Protein AF-A0A914I0I6-F1 (afdb_monomer_lite)

Secondary structure (DSSP, 8-state):
---------PPPPP-----TTTTTT---TT--------GGGTTT-SS--HHHHHHHHHHHHHHHHHHHHHHHHHHHHHHHHHHHHHHHHHHHHHHHHHHHHHHHHHHHHHHHHHHHHHT----------------------------------------S--SS-TTTTS---SS----B----HHHHHHHHHHHHHHHHHT-S---HHHHHHHHHHSB-HHHHHHHHTS-GGGSSSHHHHHHHHHHHHT-HHH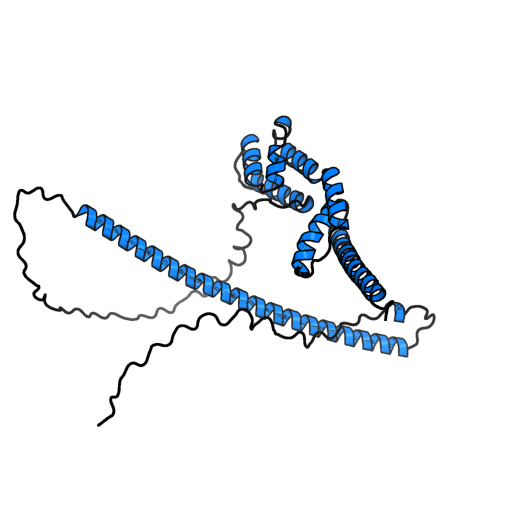HHHHHHHHHH----TT--HHHHHHHHHHHHHHH-TTS-HHHHHHHHHHHHHHHHHHHHHHHHHHHHHHTS--

Foldseek 3Di:
DDDDDDPDDDDDDDDPDPDPPPVVPPDPPPCPDLDDDPPVLPPPDPDDDPVSVVVVVVSVVVNVVNVVVVVVVVVVVVVVVVVVVVVVVVVVVVVVVVVVVVVVVVVVVVVVVVVVVVPDDPPDDDDDDDDDDDDDDDDDDDDDDDDDDDDDDDDDDDPPPPPDDPCVVVPPPDDDLAADEDLFLVVLVVSLVVLVVNVVSVPDDDDQLRSLVVVLVSYDDPLNVQLVVDDPVQSNGSVSSSVSSSCVSLPPVQLVVLVVCLVVQAADPPHDPVRSLVVNLRSLCSNCVPDDPVVSVVVSVVSNVVRVVVVVVVVVVVVVVVPPPD

Radius of gyration: 35.81 Å; chains: 1; bounding box: 92×100×110 Å

Organism: Globodera rostochiensis (NCBI:txid31243)

pLDDT: mean 70.03, std 20.03, range [32.31, 97.94]

Structure (mmCIF, N/CA/C/O backbone):
data_AF-A0A914I0I6-F1
#
_entry.id   AF-A0A914I0I6-F1
#
loop_
_atom_site.group_PDB
_atom_site.id
_atom_site.type_symbol
_atom_site.label_atom_id
_atom_site.label_alt_id
_atom_site.label_comp_id
_atom_site.label_asym_id
_atom_site.label_entity_id
_atom_site.label_seq_id
_atom_site.pdbx_PDB_ins_code
_atom_site.Cartn_x
_atom_site.Cartn_y
_atom_site.Cartn_z
_atom_site.occupancy
_atom_site.B_iso_or_equiv
_atom_site.auth_seq_id
_atom_site.auth_comp_id
_atom_site.auth_asym_id
_atom_site.auth_atom_id
_atom_site.pdbx_PDB_model_num
ATOM 1 N N . MET A 1 1 ? 0.869 -75.580 15.582 1.00 39.59 1 MET A N 1
ATOM 2 C CA . MET A 1 1 ? 1.877 -74.876 14.760 1.00 39.59 1 MET A CA 1
ATOM 3 C C . MET A 1 1 ? 1.211 -74.537 13.442 1.00 39.59 1 MET A C 1
ATOM 5 O O . MET A 1 1 ? 0.705 -75.461 12.833 1.00 39.59 1 MET A O 1
ATOM 9 N N . SER A 1 2 ? 1.123 -73.329 12.916 1.00 41.00 2 SER A N 1
ATOM 10 C CA . SER A 1 2 ? 1.220 -71.954 13.405 1.00 41.00 2 SER A CA 1
ATOM 11 C C . SER A 1 2 ? 0.639 -71.132 12.253 1.00 41.00 2 SER A C 1
ATOM 13 O O . SER A 1 2 ? 1.100 -71.325 11.135 1.00 41.00 2 SER A O 1
ATOM 15 N N . ALA A 1 3 ? -0.345 -70.277 12.512 1.00 40.41 3 ALA A N 1
ATOM 16 C CA . ALA A 1 3 ? -0.638 -69.051 11.760 1.00 40.41 3 ALA A CA 1
ATOM 17 C C . ALA A 1 3 ? -1.899 -68.439 12.381 1.00 40.41 3 ALA A C 1
ATOM 19 O O . ALA A 1 3 ? -2.978 -69.018 12.301 1.00 40.41 3 ALA A O 1
ATOM 20 N N . ALA A 1 4 ? -1.711 -67.329 13.088 1.00 45.81 4 ALA A N 1
ATOM 21 C CA . ALA A 1 4 ? -2.773 -66.461 13.562 1.00 45.81 4 ALA A CA 1
ATOM 22 C C . ALA A 1 4 ? -3.032 -65.409 12.476 1.00 45.81 4 ALA A C 1
ATOM 24 O O . ALA A 1 4 ? -2.072 -64.785 12.025 1.00 45.81 4 ALA A O 1
ATOM 25 N N . ASP A 1 5 ? -4.292 -65.233 12.081 1.00 49.53 5 ASP A N 1
ATOM 26 C CA . ASP A 1 5 ? -4.749 -64.104 11.267 1.00 49.53 5 ASP A CA 1
ATOM 27 C C . ASP A 1 5 ? -5.414 -63.075 12.188 1.00 49.53 5 ASP A C 1
ATOM 29 O O . ASP A 1 5 ? -6.353 -63.380 12.926 1.00 49.53 5 ASP A O 1
ATOM 33 N N . ASP A 1 6 ? 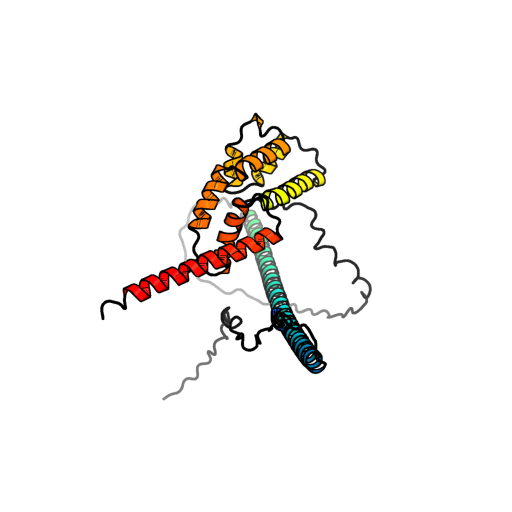-4.864 -61.866 12.155 1.00 51.06 6 ASP A N 1
ATOM 34 C CA . ASP A 1 6 ? -5.144 -60.720 13.017 1.00 51.06 6 ASP A CA 1
ATOM 35 C C . ASP A 1 6 ? -5.829 -59.635 12.157 1.00 51.06 6 ASP A C 1
ATOM 37 O O . ASP A 1 6 ? -5.206 -59.145 11.209 1.00 51.06 6 ASP A O 1
ATOM 41 N N . PRO A 1 7 ? -7.105 -59.261 12.384 1.00 50.06 7 PRO A N 1
ATOM 42 C CA . PRO A 1 7 ? -7.778 -58.253 11.578 1.00 50.06 7 PRO A CA 1
ATOM 43 C C . PRO A 1 7 ? -7.707 -56.896 12.285 1.00 50.06 7 PRO A C 1
ATOM 45 O O . PRO A 1 7 ? -8.656 -56.464 12.934 1.00 50.06 7 PRO A O 1
ATOM 48 N N . ASN A 1 8 ? -6.583 -56.198 12.136 1.00 43.41 8 ASN A N 1
ATOM 49 C CA . ASN A 1 8 ? -6.481 -54.784 12.498 1.00 43.41 8 ASN A CA 1
ATOM 50 C C . ASN A 1 8 ? -5.918 -53.986 11.315 1.00 43.41 8 ASN A C 1
ATOM 52 O O . ASN A 1 8 ? -4.757 -53.579 11.286 1.00 43.41 8 ASN A O 1
ATOM 56 N N . ALA A 1 9 ? -6.752 -53.819 10.287 1.00 42.81 9 ALA A N 1
ATOM 57 C CA . ALA A 1 9 ? -6.470 -52.934 9.167 1.00 42.81 9 ALA A CA 1
ATOM 58 C C . ALA A 1 9 ? -6.740 -51.488 9.605 1.00 42.81 9 ALA A C 1
ATOM 60 O O . ALA A 1 9 ? -7.885 -51.066 9.759 1.00 42.81 9 ALA A O 1
ATOM 61 N N . GLY A 1 10 ? -5.651 -50.761 9.850 1.00 38.41 10 GLY A N 1
ATOM 62 C CA . GLY A 1 10 ? -5.656 -49.368 10.271 1.00 38.41 10 GLY A CA 1
ATOM 63 C C . GLY A 1 10 ? -6.377 -48.440 9.292 1.00 38.41 10 GLY A C 1
ATOM 64 O O . GLY A 1 10 ? -6.268 -48.562 8.072 1.00 38.41 10 GLY A O 1
ATOM 65 N N . ALA A 1 11 ? -7.094 -47.481 9.872 1.00 41.66 11 ALA A N 1
ATOM 66 C CA . ALA A 1 11 ? -7.662 -46.337 9.179 1.00 41.66 11 ALA A CA 1
ATOM 67 C C . ALA A 1 11 ? -6.566 -45.531 8.448 1.00 41.66 11 ALA A C 1
ATOM 69 O O . ALA A 1 11 ? -5.465 -45.370 8.988 1.00 41.66 11 ALA A O 1
ATOM 70 N N . PRO A 1 12 ? -6.840 -44.986 7.249 1.00 41.50 12 PRO A N 1
ATOM 71 C CA . PRO A 1 12 ? -5.879 -44.149 6.553 1.00 41.50 12 PRO A CA 1
ATOM 72 C C . PRO A 1 12 ? -5.720 -42.821 7.298 1.00 41.50 12 PRO A C 1
ATOM 74 O O . PRO A 1 12 ? -6.673 -42.059 7.475 1.00 41.50 12 PRO A O 1
ATOM 77 N N . ALA A 1 13 ? -4.489 -42.561 7.733 1.00 40.19 13 ALA A N 1
ATOM 78 C CA . ALA A 1 13 ? -4.066 -41.280 8.263 1.00 40.19 13 ALA A CA 1
ATOM 79 C C . ALA A 1 13 ? -4.372 -40.166 7.251 1.00 40.19 13 ALA A C 1
ATOM 81 O O . ALA A 1 13 ? -4.058 -40.265 6.064 1.00 40.19 13 ALA A O 1
ATOM 82 N N . GLN A 1 14 ? -4.993 -39.103 7.757 1.00 41.62 14 GLN A N 1
ATOM 83 C CA . GLN A 1 14 ? -5.210 -37.843 7.065 1.00 41.62 14 GLN A CA 1
ATOM 84 C C . GLN A 1 14 ? -3.894 -37.359 6.446 1.00 41.62 14 GLN A C 1
ATOM 86 O O . GLN A 1 14 ? -2.917 -37.121 7.158 1.00 41.62 14 GLN A O 1
ATOM 91 N N . ASN A 1 15 ? -3.885 -37.208 5.120 1.00 40.41 15 ASN A N 1
ATOM 92 C CA . ASN A 1 15 ? -2.798 -36.589 4.372 1.00 40.41 15 ASN A CA 1
ATOM 93 C C . ASN A 1 15 ? -2.617 -35.139 4.840 1.00 40.41 15 ASN A C 1
ATOM 95 O O . ASN A 1 15 ? -3.287 -34.216 4.377 1.00 40.41 15 ASN A O 1
ATOM 99 N N . GLN A 1 16 ? -1.700 -34.962 5.787 1.00 43.88 16 GLN A N 1
ATOM 100 C CA . GLN A 1 16 ? -1.099 -33.688 6.130 1.00 43.88 16 GLN A CA 1
ATOM 101 C C . GLN A 1 16 ? -0.358 -33.137 4.908 1.00 43.88 16 GLN A C 1
ATOM 103 O O . GLN A 1 16 ? 0.497 -33.805 4.334 1.00 43.88 16 GLN A O 1
ATOM 108 N N . ALA A 1 17 ? -0.694 -31.896 4.559 1.00 41.94 17 ALA A N 1
ATOM 109 C CA . ALA A 1 17 ? 0.197 -30.911 3.957 1.00 41.94 17 ALA A CA 1
ATOM 110 C C . ALA A 1 17 ? 1.147 -31.431 2.856 1.00 41.94 17 ALA A C 1
ATOM 112 O O . ALA A 1 17 ? 2.361 -31.497 3.045 1.00 41.94 17 ALA A O 1
ATOM 113 N N . CYS A 1 18 ? 0.616 -31.697 1.656 1.00 38.72 18 CYS A N 1
ATOM 114 C CA . CYS A 1 18 ? 1.454 -31.611 0.458 1.00 38.72 18 CYS A CA 1
ATOM 115 C C . CYS A 1 18 ? 1.982 -30.174 0.337 1.00 38.72 18 CYS A C 1
ATOM 117 O O . CYS A 1 18 ? 1.218 -29.207 0.341 1.00 38.72 18 CYS A O 1
ATOM 119 N N . GLY A 1 19 ? 3.308 -30.069 0.315 1.00 38.47 19 GLY A N 1
ATOM 120 C CA . GLY A 1 19 ? 4.061 -28.861 0.599 1.00 38.47 19 GLY A CA 1
ATOM 121 C C . GLY A 1 19 ? 3.832 -27.698 -0.363 1.00 38.47 19 GLY A C 1
ATOM 122 O O . GLY A 1 19 ? 3.676 -27.854 -1.573 1.00 38.47 19 GLY A O 1
ATOM 123 N N . LEU A 1 20 ? 3.948 -26.506 0.223 1.00 44.25 20 LEU A N 1
ATOM 124 C CA . LEU A 1 20 ? 4.119 -25.202 -0.427 1.00 44.25 20 LEU A CA 1
ATOM 125 C C . LEU A 1 20 ? 5.281 -25.153 -1.444 1.00 44.25 20 LEU A C 1
ATOM 127 O O . LEU A 1 20 ? 5.365 -24.210 -2.225 1.00 44.25 20 LEU A O 1
ATOM 131 N N . GLU A 1 21 ? 6.158 -26.156 -1.461 1.00 46.19 21 GLU A N 1
ATOM 132 C CA . GLU A 1 21 ? 7.366 -26.188 -2.289 1.00 46.19 21 GLU A CA 1
ATOM 133 C C . GLU A 1 21 ? 7.123 -26.722 -3.713 1.00 46.19 21 GLU A C 1
ATOM 135 O O . GLU A 1 21 ? 7.846 -26.351 -4.632 1.00 46.19 21 GLU A O 1
ATOM 140 N N . ALA A 1 22 ? 6.063 -27.505 -3.953 1.00 44.38 22 ALA A N 1
ATOM 141 C CA . ALA A 1 22 ? 5.856 -28.163 -5.252 1.00 44.38 22 ALA A CA 1
ATOM 142 C C . ALA A 1 22 ? 5.261 -27.259 -6.355 1.00 44.38 22 ALA A C 1
ATOM 144 O O . ALA A 1 22 ? 5.293 -27.621 -7.528 1.00 44.38 22 ALA A O 1
ATOM 145 N N . ILE A 1 23 ? 4.717 -26.083 -6.016 1.00 48.62 23 ILE A N 1
ATOM 146 C CA . ILE A 1 23 ? 4.072 -25.176 -6.994 1.00 48.62 23 ILE A CA 1
ATOM 147 C C . ILE A 1 23 ? 5.021 -24.049 -7.447 1.00 48.62 23 ILE A C 1
ATOM 149 O O . ILE A 1 23 ? 4.776 -23.391 -8.457 1.00 48.62 23 ILE A O 1
ATOM 153 N N . VAL A 1 24 ? 6.143 -23.841 -6.750 1.00 45.75 24 VAL A N 1
ATOM 154 C CA . VAL A 1 24 ? 7.101 -22.767 -7.075 1.00 45.75 24 VAL A CA 1
ATOM 155 C C . VAL A 1 24 ? 8.096 -23.182 -8.167 1.00 45.75 24 VAL A C 1
ATOM 157 O O . VAL A 1 24 ? 8.712 -22.324 -8.794 1.00 45.75 24 VAL A O 1
ATOM 160 N N . GLU A 1 25 ? 8.190 -24.472 -8.490 1.00 43.91 25 GLU A N 1
ATOM 161 C CA . GLU A 1 25 ? 9.133 -24.988 -9.487 1.00 43.91 25 GLU A CA 1
ATOM 162 C C . GLU A 1 25 ? 8.490 -25.254 -10.862 1.00 43.91 25 GLU A C 1
ATOM 164 O O . GLU A 1 25 ? 8.855 -26.183 -11.580 1.00 43.91 25 GLU A O 1
ATOM 169 N N . VAL A 1 26 ? 7.549 -24.408 -11.302 1.00 50.81 26 VAL A N 1
ATOM 170 C CA . VAL A 1 26 ? 7.258 -24.311 -12.743 1.00 50.81 26 VAL A CA 1
ATOM 171 C C . VAL A 1 26 ? 8.364 -23.467 -13.368 1.00 50.81 26 VAL A C 1
ATOM 173 O O . VAL A 1 26 ? 8.258 -22.250 -13.496 1.00 50.81 26 VAL A O 1
ATOM 176 N N . LYS A 1 27 ? 9.464 -24.153 -13.687 1.00 45.03 27 LYS A N 1
ATOM 177 C CA . LYS A 1 27 ? 10.602 -23.695 -14.486 1.00 45.03 27 LYS A CA 1
ATOM 178 C C . LYS A 1 27 ? 10.221 -22.606 -15.497 1.00 45.03 27 LYS A C 1
ATOM 180 O O . LYS A 1 27 ? 9.373 -22.815 -16.365 1.00 45.03 27 LYS A O 1
ATOM 185 N N . ASN A 1 28 ? 10.946 -21.489 -15.435 1.00 50.59 28 ASN A N 1
ATOM 186 C CA . ASN A 1 28 ? 11.001 -20.405 -16.425 1.00 50.59 28 ASN A CA 1
ATOM 187 C C . ASN A 1 28 ? 11.576 -20.875 -17.786 1.00 50.59 28 ASN A C 1
ATOM 189 O O . ASN A 1 28 ? 12.469 -20.249 -18.348 1.00 50.59 28 ASN A O 1
ATOM 193 N N . GLU A 1 29 ? 11.104 -21.992 -18.340 1.00 46.56 29 GLU A N 1
ATOM 194 C CA . GLU A 1 29 ? 11.625 -22.573 -19.587 1.00 46.56 29 GLU A CA 1
ATOM 195 C C . GLU A 1 29 ? 11.092 -21.878 -20.856 1.00 46.56 29 GLU A C 1
ATOM 197 O O . GLU A 1 29 ? 11.464 -22.250 -21.966 1.00 46.56 29 GLU A O 1
ATOM 202 N N . THR A 1 30 ? 10.261 -20.833 -20.735 1.00 52.44 30 THR A N 1
ATOM 203 C CA . THR A 1 30 ? 9.675 -20.144 -21.902 1.00 52.44 30 THR A CA 1
ATOM 204 C C . THR A 1 30 ? 9.814 -18.624 -21.903 1.00 52.44 30 THR A C 1
ATOM 206 O O . THR A 1 30 ? 9.086 -17.955 -22.638 1.00 52.44 30 THR A O 1
ATOM 209 N N . GLU A 1 31 ? 10.723 -18.041 -21.120 1.00 50.22 31 GLU A N 1
ATOM 210 C CA . GLU A 1 31 ? 11.073 -16.626 -21.300 1.00 50.22 31 GLU A CA 1
ATOM 211 C C . GLU A 1 31 ? 11.978 -16.474 -22.530 1.00 50.22 31 GLU A C 1
ATOM 213 O O . GLU A 1 31 ? 13.191 -16.310 -22.440 1.00 50.22 31 GLU A O 1
ATOM 218 N N . THR A 1 32 ? 11.388 -16.545 -23.727 1.00 54.34 32 THR A N 1
ATOM 219 C CA . THR A 1 32 ? 12.066 -16.037 -24.922 1.00 54.34 32 THR A CA 1
ATOM 220 C C . THR A 1 32 ? 12.247 -14.530 -24.744 1.00 54.34 32 THR A C 1
ATOM 222 O O . THR A 1 32 ? 11.237 -13.834 -24.591 1.00 54.34 32 THR A O 1
ATOM 225 N N . PRO A 1 33 ? 13.485 -14.007 -24.753 1.00 58.78 33 PRO A N 1
ATOM 226 C CA . PRO A 1 33 ? 13.728 -12.591 -24.539 1.00 58.78 33 PRO A CA 1
ATOM 227 C C . PRO A 1 33 ? 13.015 -11.788 -25.626 1.00 58.78 33 PRO A C 1
ATOM 229 O O . PRO A 1 33 ? 13.235 -11.995 -26.820 1.00 58.78 33 PRO A O 1
ATOM 232 N N . ILE A 1 34 ? 12.149 -10.867 -25.206 1.00 57.44 34 ILE A N 1
ATOM 233 C CA . ILE A 1 34 ? 11.525 -9.899 -26.103 1.00 57.44 34 ILE A CA 1
ATOM 234 C C . ILE A 1 34 ? 12.632 -8.933 -26.541 1.00 57.44 34 ILE A C 1
ATOM 236 O O . ILE A 1 34 ? 12.977 -8.000 -25.816 1.00 57.44 34 ILE A O 1
ATOM 240 N N . SER A 1 35 ? 13.244 -9.172 -27.702 1.00 58.28 35 SER A N 1
ATOM 241 C CA . SER A 1 35 ? 14.223 -8.237 -28.256 1.00 58.28 35 SER A CA 1
ATOM 242 C C . SER A 1 35 ? 13.487 -7.087 -28.936 1.00 58.28 35 SER A C 1
ATOM 244 O O . SER A 1 35 ? 12.886 -7.258 -29.997 1.00 58.28 35 SER A O 1
ATOM 246 N N . VAL A 1 36 ? 13.527 -5.907 -28.326 1.00 60.22 36 VAL A N 1
ATOM 247 C CA . VAL A 1 36 ? 13.036 -4.675 -28.950 1.00 60.22 36 VAL A CA 1
ATOM 248 C C . VAL A 1 36 ? 13.997 -4.277 -30.070 1.00 60.22 36 VAL A C 1
ATOM 250 O O . VAL A 1 36 ? 15.215 -4.318 -29.881 1.00 60.22 36 VAL A O 1
ATOM 253 N N . ILE A 1 37 ? 13.453 -3.864 -31.219 1.00 58.38 37 ILE A N 1
ATOM 254 C CA . ILE A 1 37 ? 14.232 -3.318 -32.336 1.00 58.38 37 ILE A CA 1
ATOM 255 C C . ILE A 1 37 ? 15.107 -2.185 -31.796 1.00 58.38 37 ILE A C 1
ATOM 257 O O . ILE A 1 37 ? 14.616 -1.164 -31.305 1.00 58.38 37 ILE A O 1
ATOM 261 N N . SER A 1 38 ? 16.426 -2.373 -31.843 1.00 60.78 38 SER A N 1
ATOM 262 C CA . SER A 1 38 ? 17.358 -1.368 -31.348 1.00 60.78 38 SER A CA 1
ATOM 263 C C . SER A 1 38 ? 17.182 -0.090 -32.161 1.00 60.78 38 SER A C 1
ATOM 265 O O . SER A 1 38 ? 17.267 -0.124 -33.388 1.00 60.78 38 SER A O 1
ATOM 267 N N . LYS A 1 39 ? 17.040 1.068 -31.497 1.00 62.25 39 LYS A N 1
ATOM 268 C CA . LYS A 1 39 ? 17.074 2.392 -32.160 1.00 62.25 39 LYS A CA 1
ATOM 269 C C . LYS A 1 39 ? 18.304 2.564 -33.068 1.00 62.25 39 LYS A C 1
ATOM 271 O O . LYS A 1 39 ? 18.288 3.380 -33.984 1.00 62.25 39 LYS A O 1
ATOM 276 N N . ARG A 1 40 ? 19.357 1.767 -32.844 1.00 66.06 40 ARG A N 1
ATOM 277 C CA . ARG A 1 40 ? 20.564 1.709 -33.675 1.00 66.06 40 ARG A CA 1
ATOM 278 C C . ARG A 1 40 ? 20.330 1.165 -35.087 1.00 66.06 40 ARG A C 1
ATOM 280 O O . ARG A 1 40 ? 21.133 1.481 -35.951 1.00 66.06 40 ARG A O 1
ATOM 287 N N . PHE A 1 41 ? 19.256 0.413 -35.347 1.00 67.12 41 PHE A N 1
ATOM 288 C CA . PHE A 1 41 ? 18.942 -0.094 -36.691 1.00 67.12 41 PHE A CA 1
ATOM 289 C C . PHE A 1 41 ? 18.718 1.043 -37.704 1.00 67.12 41 PHE A C 1
ATOM 291 O O . PHE A 1 41 ? 19.104 0.934 -38.868 1.00 67.12 41 PHE A O 1
ATOM 298 N N . TRP A 1 42 ? 18.156 2.162 -37.236 1.00 68.44 42 TRP A N 1
ATOM 299 C CA . TRP A 1 42 ? 17.872 3.349 -38.048 1.00 68.44 42 TRP A CA 1
ATOM 300 C C . TRP A 1 42 ? 18.957 4.430 -37.966 1.00 68.44 42 TRP A C 1
ATOM 302 O O . TRP A 1 42 ? 18.945 5.381 -38.746 1.00 68.44 42 TRP A O 1
ATOM 312 N N . ALA A 1 43 ? 19.907 4.313 -37.036 1.00 75.75 43 ALA A N 1
ATOM 313 C CA . ALA A 1 43 ? 20.911 5.344 -36.818 1.00 75.75 43 ALA A CA 1
ATOM 314 C C . ALA A 1 43 ? 21.919 5.392 -37.983 1.00 75.75 43 ALA A C 1
ATOM 316 O O . ALA A 1 43 ? 22.659 4.441 -38.217 1.00 75.75 43 ALA A O 1
ATOM 317 N N . GLY A 1 44 ? 21.963 6.522 -38.698 1.00 75.38 44 GLY A N 1
ATOM 318 C CA . GLY A 1 44 ? 22.976 6.805 -39.724 1.00 75.38 44 GLY A CA 1
ATOM 319 C C . GLY A 1 44 ? 22.625 6.385 -41.156 1.00 75.38 44 GLY A C 1
ATOM 320 O O . GLY A 1 44 ? 23.424 6.628 -42.058 1.00 75.38 44 GLY A O 1
ATOM 321 N N . LYS A 1 45 ? 21.442 5.805 -41.406 1.00 76.19 45 LYS A N 1
ATOM 322 C CA . LYS A 1 45 ? 20.970 5.536 -42.776 1.00 76.19 45 LYS A CA 1
ATOM 323 C C . LYS A 1 45 ? 20.287 6.781 -43.355 1.00 76.19 45 LYS A C 1
ATOM 325 O O . LYS A 1 45 ? 19.250 7.205 -42.861 1.00 76.19 45 LYS A O 1
ATOM 330 N N . THR A 1 46 ? 20.858 7.356 -44.414 1.00 77.94 46 THR A N 1
ATOM 331 C CA . THR A 1 46 ? 20.285 8.506 -45.151 1.00 77.94 46 THR A CA 1
ATOM 332 C C . THR A 1 46 ? 19.377 8.090 -46.310 1.00 77.94 46 THR A C 1
ATOM 334 O O . THR A 1 46 ? 18.615 8.905 -46.820 1.00 77.94 46 THR A O 1
ATOM 337 N N . THR A 1 47 ? 19.433 6.820 -46.721 1.00 83.69 47 THR A N 1
ATOM 338 C CA . THR A 1 47 ? 18.543 6.215 -47.720 1.00 83.69 47 THR A CA 1
ATOM 339 C C . THR A 1 47 ? 18.042 4.872 -47.195 1.00 83.69 47 THR A C 1
ATOM 341 O O . THR A 1 47 ? 18.817 4.094 -46.638 1.00 83.69 47 THR A O 1
ATOM 344 N N . ILE A 1 48 ? 16.739 4.617 -47.329 1.00 85.56 48 ILE A N 1
ATOM 345 C CA . ILE A 1 48 ? 16.077 3.390 -46.863 1.00 85.56 48 ILE A CA 1
ATOM 346 C C . ILE A 1 48 ? 15.798 2.517 -48.084 1.00 85.56 48 ILE A C 1
ATOM 348 O O . ILE A 1 48 ? 15.170 2.977 -49.039 1.00 85.56 48 ILE A O 1
ATOM 352 N N . ARG A 1 49 ? 16.265 1.264 -48.072 1.00 91.94 49 ARG A N 1
ATOM 353 C CA . ARG A 1 49 ? 15.948 0.294 -49.129 1.00 91.94 49 ARG A CA 1
ATOM 354 C C . ARG A 1 49 ? 14.676 -0.474 -48.775 1.00 91.94 49 ARG A C 1
ATOM 356 O O . ARG A 1 49 ? 14.377 -0.676 -47.603 1.00 91.94 49 ARG A O 1
ATOM 363 N N . VAL A 1 50 ? 13.972 -0.981 -49.787 1.00 87.75 50 VAL A N 1
ATOM 364 C CA . VAL A 1 50 ? 12.791 -1.849 -49.592 1.00 87.75 50 VAL A CA 1
ATOM 365 C C . VAL A 1 50 ? 13.132 -3.063 -48.717 1.00 87.75 50 VAL A C 1
ATOM 367 O O . VAL A 1 50 ? 12.389 -3.376 -47.795 1.00 87.75 50 VAL A O 1
ATOM 370 N N . SER A 1 51 ? 14.318 -3.653 -48.893 1.00 86.75 51 SER A N 1
ATOM 371 C CA . SER A 1 51 ? 14.807 -4.759 -48.058 1.00 86.75 51 SER A CA 1
ATOM 372 C C . SER A 1 51 ? 14.977 -4.395 -46.575 1.00 86.75 51 SER A C 1
ATOM 374 O O . SER A 1 51 ? 14.816 -5.246 -45.706 1.00 86.75 51 SER A O 1
ATOM 376 N N . ASP A 1 52 ? 15.314 -3.138 -46.253 1.00 83.75 52 ASP A N 1
ATOM 377 C CA . ASP A 1 52 ? 15.387 -2.684 -44.857 1.00 83.75 52 ASP A CA 1
ATOM 378 C C . ASP A 1 52 ? 13.987 -2.633 -44.228 1.00 83.75 52 ASP A C 1
ATOM 380 O O . ASP A 1 52 ? 13.819 -2.977 -43.059 1.00 83.75 52 ASP A O 1
ATOM 384 N N . MET A 1 53 ? 12.983 -2.236 -45.016 1.00 85.25 53 MET A N 1
ATOM 385 C CA . MET A 1 53 ? 11.583 -2.193 -44.598 1.00 85.25 53 MET A CA 1
ATOM 386 C C . MET A 1 53 ? 11.000 -3.600 -44.417 1.00 85.25 53 MET A C 1
ATOM 388 O O . MET A 1 53 ? 10.316 -3.845 -43.428 1.00 85.25 53 MET A O 1
ATOM 392 N N . GLU A 1 54 ? 11.312 -4.537 -45.316 1.00 90.00 54 GLU A N 1
ATOM 393 C CA . GLU A 1 54 ? 10.917 -5.949 -45.196 1.00 90.00 54 GLU A CA 1
ATOM 394 C C . GLU A 1 54 ? 11.496 -6.594 -43.930 1.00 90.00 54 GLU A C 1
ATOM 396 O O . GLU A 1 54 ? 10.776 -7.260 -43.185 1.00 90.00 54 GLU A O 1
ATOM 401 N N . ASN A 1 55 ? 12.775 -6.338 -43.633 1.00 86.88 55 ASN A N 1
ATOM 402 C CA . ASN A 1 55 ? 13.416 -6.821 -42.410 1.00 86.88 55 ASN A CA 1
ATOM 403 C C . ASN A 1 55 ? 12.785 -6.212 -41.152 1.00 86.88 55 ASN A C 1
ATOM 405 O O . ASN A 1 55 ? 12.482 -6.941 -40.209 1.00 86.88 55 ASN A O 1
ATOM 409 N N . ALA A 1 56 ? 12.533 -4.899 -41.146 1.00 84.94 56 ALA A N 1
ATOM 410 C CA . ALA A 1 56 ? 11.853 -4.241 -40.033 1.00 84.94 56 ALA A CA 1
ATOM 411 C C . ALA A 1 56 ? 10.436 -4.802 -39.823 1.00 84.94 56 ALA A C 1
ATOM 413 O O . ALA A 1 56 ? 10.038 -5.055 -38.690 1.00 84.94 56 ALA A O 1
ATOM 414 N N . HIS A 1 57 ? 9.695 -5.063 -40.903 1.00 88.06 57 HIS A N 1
ATOM 415 C CA . HIS A 1 57 ? 8.372 -5.679 -40.832 1.00 88.06 57 HIS A CA 1
ATOM 416 C C . HIS A 1 57 ? 8.434 -7.104 -40.258 1.00 88.06 57 HIS A C 1
ATOM 418 O O . HIS A 1 57 ? 7.641 -7.458 -39.388 1.00 88.06 57 HIS A O 1
ATOM 424 N N . ALA A 1 58 ? 9.414 -7.912 -40.674 1.00 87.44 58 ALA A N 1
ATOM 425 C CA . ALA A 1 58 ? 9.628 -9.244 -40.113 1.00 87.44 58 ALA A CA 1
ATOM 426 C C . ALA A 1 58 ? 9.989 -9.207 -38.615 1.00 87.44 58 ALA A C 1
ATOM 428 O O . ALA A 1 58 ? 9.553 -10.073 -37.856 1.00 87.44 58 ALA A O 1
ATOM 429 N N . GLU A 1 59 ? 10.764 -8.216 -38.164 1.00 86.31 59 GLU A N 1
ATOM 430 C CA . GLU A 1 59 ? 11.053 -8.016 -36.737 1.00 86.31 59 GLU A CA 1
ATOM 431 C C . GLU A 1 59 ? 9.821 -7.562 -35.945 1.00 86.31 59 GLU A C 1
ATOM 433 O O . GLU A 1 59 ? 9.609 -8.051 -34.836 1.00 86.31 59 GLU A O 1
ATOM 438 N N . ILE A 1 60 ? 8.978 -6.694 -36.517 1.00 87.75 60 ILE A N 1
ATOM 439 C CA . ILE A 1 60 ? 7.705 -6.282 -35.905 1.00 87.75 60 ILE A CA 1
ATOM 440 C C . ILE A 1 60 ? 6.790 -7.493 -35.699 1.00 87.75 60 ILE A C 1
ATOM 442 O O . ILE A 1 60 ? 6.282 -7.673 -34.595 1.00 87.75 60 ILE A O 1
ATOM 446 N N . LEU A 1 61 ? 6.643 -8.367 -36.701 1.00 88.75 61 LEU A N 1
ATOM 447 C CA . LEU A 1 61 ? 5.843 -9.592 -36.569 1.00 88.75 61 LEU A CA 1
ATOM 448 C C . LEU A 1 61 ? 6.386 -10.518 -35.468 1.00 88.75 61 LEU A C 1
ATOM 450 O O . LEU A 1 61 ? 5.629 -11.035 -34.650 1.00 88.75 61 LEU A O 1
ATOM 454 N N . LYS A 1 62 ? 7.714 -10.685 -35.383 1.00 86.62 62 LYS A N 1
ATOM 455 C CA . LYS A 1 62 ? 8.342 -11.470 -34.303 1.00 86.62 62 LYS A CA 1
ATOM 456 C C . LYS A 1 62 ? 8.091 -10.863 -32.924 1.00 86.62 62 LYS A C 1
ATOM 458 O O . LYS A 1 62 ? 7.895 -11.607 -31.961 1.00 86.62 62 LYS A O 1
ATOM 463 N N . LEU A 1 63 ? 8.126 -9.534 -32.822 1.00 84.94 63 LEU A N 1
ATOM 464 C CA . LEU A 1 63 ? 7.832 -8.815 -31.589 1.00 84.94 63 LEU A CA 1
ATOM 465 C C . LEU A 1 63 ? 6.368 -9.008 -31.187 1.00 84.94 63 LEU A C 1
ATOM 467 O O . LEU A 1 63 ? 6.105 -9.336 -30.033 1.00 84.94 63 LEU A O 1
ATOM 471 N N . GLU A 1 64 ? 5.440 -8.869 -32.131 1.00 90.38 64 GLU A N 1
ATOM 472 C CA . GLU A 1 64 ? 4.011 -9.106 -31.918 1.00 90.38 64 GLU A CA 1
ATOM 473 C C . GLU A 1 64 ? 3.753 -10.535 -31.414 1.00 90.38 64 GLU A C 1
ATOM 475 O O . GLU A 1 64 ? 3.114 -10.724 -30.378 1.00 90.38 64 GLU A O 1
ATOM 480 N N . ASP A 1 65 ? 4.342 -11.545 -32.058 1.00 89.31 65 ASP A N 1
ATOM 481 C CA . ASP A 1 65 ? 4.263 -12.941 -31.615 1.00 89.31 65 ASP A CA 1
ATOM 482 C C . ASP A 1 65 ? 4.892 -13.166 -30.230 1.00 89.31 65 ASP A C 1
ATOM 484 O O . ASP A 1 65 ? 4.417 -13.990 -29.438 1.00 89.31 65 ASP A O 1
ATOM 488 N N . GLY A 1 66 ? 5.990 -12.471 -29.924 1.00 84.81 66 GLY A N 1
ATOM 489 C CA . GLY A 1 66 ? 6.639 -12.497 -28.612 1.00 84.81 66 GLY A CA 1
ATOM 490 C C . GLY A 1 66 ? 5.736 -11.933 -27.514 1.00 84.81 66 GLY A C 1
ATOM 491 O O . GLY A 1 66 ? 5.505 -12.594 -26.501 1.00 84.81 66 GLY A O 1
ATOM 492 N N . VAL A 1 67 ? 5.162 -10.751 -27.748 1.00 86.12 67 VAL A N 1
ATOM 493 C CA . VAL A 1 67 ? 4.225 -10.086 -26.832 1.00 86.12 67 VAL A CA 1
ATOM 494 C C . VAL A 1 67 ? 2.964 -10.928 -26.641 1.00 86.12 67 VAL A C 1
ATOM 496 O O . VAL A 1 67 ? 2.551 -11.155 -25.505 1.00 86.12 67 VAL A O 1
ATOM 499 N N . ASN A 1 68 ? 2.394 -11.479 -27.714 1.00 92.50 68 ASN A N 1
ATOM 500 C CA . ASN A 1 68 ? 1.219 -12.347 -27.641 1.00 92.50 68 ASN A CA 1
ATOM 501 C C . ASN A 1 68 ? 1.479 -13.617 -26.817 1.00 92.50 68 ASN A C 1
ATOM 503 O O . ASN A 1 68 ? 0.633 -14.030 -26.020 1.00 92.50 68 ASN A O 1
ATOM 507 N N . ARG A 1 69 ? 2.659 -14.236 -26.953 1.00 88.62 69 ARG A N 1
ATOM 508 C CA . ARG A 1 69 ? 3.055 -15.380 -26.115 1.00 88.62 69 ARG A CA 1
ATOM 509 C C . ARG A 1 69 ? 3.223 -14.991 -24.649 1.00 88.62 69 ARG A C 1
ATOM 511 O O . ARG A 1 69 ? 2.716 -15.707 -23.784 1.00 88.62 69 ARG A O 1
ATOM 518 N N . ALA A 1 70 ? 3.871 -13.860 -24.374 1.00 82.06 70 ALA A N 1
ATOM 519 C CA . ALA A 1 70 ? 4.032 -13.347 -23.017 1.00 82.06 70 ALA A CA 1
ATOM 520 C C . ALA A 1 70 ? 2.672 -13.055 -22.362 1.00 82.06 70 ALA A C 1
ATOM 522 O O . ALA A 1 70 ? 2.417 -13.523 -21.255 1.00 82.06 70 ALA A O 1
ATOM 523 N N . LEU A 1 71 ? 1.755 -12.396 -23.077 1.00 89.25 71 LEU A N 1
ATOM 524 C CA . LEU A 1 71 ? 0.391 -12.129 -22.612 1.00 89.25 71 LEU A CA 1
ATOM 525 C C . LEU A 1 71 ? -0.373 -13.418 -22.297 1.00 89.25 71 LEU A C 1
ATOM 527 O O . LEU A 1 71 ? -0.985 -13.522 -21.236 1.00 89.25 71 LEU A O 1
ATOM 531 N N . ARG A 1 72 ? -0.299 -14.438 -23.163 1.00 92.00 72 ARG A N 1
ATOM 532 C CA . ARG A 1 72 ? -0.904 -15.754 -22.882 1.00 92.00 72 ARG A CA 1
ATOM 533 C C . ARG A 1 72 ? -0.283 -16.420 -21.655 1.00 92.00 72 ARG A C 1
ATOM 535 O O . ARG A 1 72 ? -0.993 -17.071 -20.894 1.00 92.00 72 ARG A O 1
ATOM 542 N N . SER A 1 73 ? 1.026 -16.275 -21.453 1.00 86.25 73 SER A N 1
ATOM 543 C CA . SER A 1 73 ? 1.713 -16.792 -20.265 1.00 86.25 73 SER A CA 1
ATOM 544 C C . SER A 1 73 ? 1.223 -16.110 -18.986 1.00 86.25 73 SER A C 1
ATOM 546 O O . SER A 1 73 ? 0.792 -16.788 -18.054 1.00 86.25 73 SER A O 1
ATOM 548 N N . VAL A 1 74 ? 1.182 -14.774 -18.980 1.00 89.31 74 VAL A N 1
ATOM 549 C CA . VAL A 1 74 ? 0.666 -13.975 -17.859 1.00 89.31 74 VAL A CA 1
ATOM 550 C C . VAL A 1 74 ? -0.792 -14.321 -17.574 1.00 89.31 74 VAL A C 1
ATOM 552 O O . VAL A 1 74 ? -1.139 -14.544 -16.420 1.00 89.31 74 VAL A O 1
ATOM 555 N N . ASN A 1 75 ? -1.631 -14.447 -18.604 1.00 91.94 75 ASN A N 1
ATOM 556 C CA . ASN A 1 75 ? -3.040 -14.791 -18.430 1.00 91.94 75 ASN A CA 1
ATOM 557 C C . ASN A 1 75 ? -3.222 -16.194 -17.817 1.00 91.94 75 ASN A C 1
ATOM 559 O O . ASN A 1 75 ? -4.020 -16.375 -16.901 1.00 91.94 75 ASN A O 1
ATOM 563 N N . ARG A 1 76 ? -2.424 -17.184 -18.248 1.00 91.44 76 ARG A N 1
ATOM 564 C CA . ARG A 1 76 ? -2.406 -18.518 -17.617 1.00 91.44 76 ARG A CA 1
ATOM 565 C C . ARG A 1 76 ? -1.966 -18.449 -16.154 1.00 91.44 76 ARG A C 1
ATOM 567 O O . ARG A 1 76 ? -2.612 -19.054 -15.305 1.00 91.44 76 ARG A O 1
ATOM 574 N N . SER A 1 77 ? -0.913 -17.689 -15.850 1.00 90.75 77 SER A N 1
ATOM 575 C CA . SER A 1 77 ? -0.433 -17.499 -14.474 1.00 90.75 77 SER A CA 1
ATOM 576 C C . SER A 1 77 ? -1.475 -16.809 -13.587 1.00 90.75 77 SER A C 1
ATOM 578 O O . SER A 1 77 ? -1.703 -17.236 -12.458 1.00 90.75 77 SER A O 1
ATOM 580 N N . LEU A 1 78 ? -2.146 -15.776 -14.103 1.00 89.12 78 LEU A N 1
ATOM 581 C CA . LEU A 1 78 ? -3.204 -15.058 -13.396 1.00 89.12 78 LEU A CA 1
ATOM 582 C C . LEU A 1 78 ? -4.394 -15.976 -13.097 1.00 89.12 78 LEU A C 1
ATOM 584 O O . LEU A 1 78 ? -4.889 -15.973 -11.975 1.00 89.12 78 LEU A O 1
ATOM 588 N N . ASN A 1 79 ? -4.806 -16.800 -14.065 1.00 93.06 79 ASN A N 1
ATOM 589 C CA . ASN A 1 79 ? -5.880 -17.774 -13.874 1.00 93.06 79 ASN A CA 1
ATOM 590 C C . ASN A 1 79 ? -5.526 -18.793 -12.774 1.00 93.06 79 ASN A C 1
ATOM 592 O O . ASN A 1 79 ? -6.301 -18.976 -11.839 1.00 93.06 79 ASN A O 1
ATOM 596 N N . LEU A 1 80 ? -4.313 -19.361 -12.801 1.00 91.75 80 LEU A N 1
ATOM 597 C CA . LEU A 1 80 ? -3.839 -20.275 -11.751 1.00 91.75 80 LEU A CA 1
ATOM 598 C C . LEU A 1 80 ? -3.818 -19.614 -10.364 1.00 91.75 80 LEU A C 1
ATOM 600 O O . LEU A 1 80 ? -4.265 -20.210 -9.386 1.00 91.75 80 LEU A O 1
ATOM 604 N N . LYS A 1 81 ? -3.344 -18.365 -10.268 1.00 89.50 81 LYS A N 1
ATOM 605 C CA . LYS A 1 81 ? -3.372 -17.604 -9.008 1.00 89.50 81 LYS A CA 1
ATOM 606 C C . LYS A 1 81 ? -4.803 -17.343 -8.536 1.00 89.50 81 LYS A C 1
ATOM 608 O O . LYS A 1 81 ? -5.067 -17.473 -7.347 1.00 89.50 81 LYS A O 1
ATOM 613 N N . GLY A 1 82 ? -5.723 -17.024 -9.446 1.00 91.12 82 GLY A N 1
ATOM 614 C CA . GLY A 1 82 ? -7.144 -16.857 -9.134 1.00 91.12 82 GLY A CA 1
ATOM 615 C C . GLY A 1 82 ? -7.778 -18.141 -8.593 1.00 91.12 82 GLY A C 1
ATOM 616 O O . GLY A 1 82 ? -8.450 -18.108 -7.566 1.00 91.12 82 GLY A O 1
ATOM 617 N N . GLN A 1 83 ? -7.498 -19.286 -9.221 1.00 93.56 83 GLN A N 1
ATOM 618 C CA . GLN A 1 83 ? -7.941 -20.597 -8.736 1.00 93.56 83 GLN A CA 1
ATOM 619 C C . GLN A 1 83 ? -7.395 -20.904 -7.338 1.00 93.56 83 GLN A C 1
ATOM 621 O O . GLN A 1 83 ? -8.143 -21.348 -6.470 1.00 93.56 83 GLN A O 1
ATOM 626 N N . TRP A 1 84 ? -6.116 -20.614 -7.094 1.00 92.56 84 TRP A N 1
ATOM 627 C CA . TRP A 1 84 ? -5.508 -20.799 -5.778 1.00 92.56 84 TRP A CA 1
ATOM 628 C C . TRP A 1 84 ? -6.157 -19.915 -4.704 1.00 92.56 84 TRP A C 1
ATOM 630 O O . TRP A 1 84 ? -6.485 -20.411 -3.629 1.00 92.56 84 TRP A O 1
ATOM 640 N N . VAL A 1 85 ? -6.405 -18.631 -4.995 1.00 90.69 85 VAL A N 1
ATOM 641 C CA . VAL A 1 85 ? -7.110 -17.729 -4.066 1.00 90.69 85 VAL A CA 1
ATOM 642 C C . VAL A 1 85 ? -8.504 -18.269 -3.746 1.00 90.69 85 VAL A C 1
ATOM 644 O O . VAL A 1 85 ? -8.860 -18.357 -2.574 1.00 90.69 85 VAL A O 1
ATOM 647 N N . ASN A 1 86 ? -9.261 -18.700 -4.757 1.00 91.56 86 ASN A N 1
ATOM 648 C CA . ASN A 1 86 ? -10.587 -19.287 -4.551 1.00 91.56 86 ASN A CA 1
ATOM 649 C C . ASN A 1 86 ? -10.526 -20.550 -3.679 1.00 91.56 86 ASN A C 1
ATOM 651 O O . ASN A 1 86 ? -11.364 -20.723 -2.796 1.00 91.56 86 ASN A O 1
ATOM 655 N N . GLN A 1 87 ? -9.509 -21.395 -3.864 1.00 93.56 87 GLN A N 1
ATOM 656 C CA . GLN A 1 87 ? -9.300 -22.573 -3.023 1.00 93.56 87 GLN A CA 1
ATOM 657 C C . GLN A 1 87 ? -9.017 -22.192 -1.565 1.00 93.56 87 GLN A C 1
ATOM 659 O O . GLN A 1 87 ? -9.598 -22.774 -0.651 1.00 93.56 87 GLN A O 1
ATOM 664 N N . VAL A 1 88 ? -8.143 -21.209 -1.330 1.00 90.56 88 VAL A N 1
ATOM 665 C CA . VAL A 1 88 ? -7.823 -20.727 0.023 1.00 90.56 88 VAL A CA 1
ATOM 666 C C . VAL A 1 88 ? -9.062 -20.143 0.697 1.00 90.56 88 VAL A C 1
ATOM 668 O O . VAL A 1 88 ? -9.320 -20.458 1.856 1.00 90.56 88 VAL A O 1
ATOM 671 N N . VAL A 1 89 ? -9.854 -19.348 -0.026 1.00 92.62 89 VAL A N 1
ATOM 672 C CA . VAL A 1 89 ? -11.112 -18.782 0.481 1.00 92.62 89 VAL A CA 1
ATOM 673 C C . VAL A 1 89 ? -12.118 -19.886 0.810 1.00 92.62 89 VAL A C 1
ATOM 675 O O . VAL A 1 89 ? -12.695 -19.869 1.894 1.00 92.62 89 VAL A O 1
ATOM 678 N N . SER A 1 90 ? -12.283 -20.884 -0.064 1.00 94.19 90 SER A N 1
ATOM 679 C CA . SER A 1 90 ? -13.168 -22.029 0.186 1.00 94.19 90 SER A CA 1
ATOM 680 C C . SER A 1 90 ? -12.741 -22.822 1.423 1.00 94.19 90 SER A C 1
ATOM 682 O O . SER A 1 90 ? -13.576 -23.162 2.260 1.00 94.19 90 SER A O 1
ATOM 684 N N . ASN A 1 91 ? -11.439 -23.082 1.572 1.00 93.06 91 ASN A N 1
ATOM 685 C CA . ASN A 1 91 ? -10.894 -23.780 2.735 1.00 93.06 91 ASN A CA 1
ATOM 686 C C . ASN A 1 91 ? -11.089 -22.961 4.021 1.00 93.06 91 ASN A C 1
ATOM 688 O O . ASN A 1 91 ? -11.468 -23.510 5.053 1.00 93.06 91 ASN A O 1
ATOM 692 N N . ALA A 1 92 ? -10.863 -21.646 3.966 1.00 91.44 92 ALA A N 1
ATOM 693 C CA . ALA A 1 92 ? -11.096 -20.758 5.099 1.00 91.44 92 ALA A CA 1
ATOM 694 C C . ALA A 1 92 ? -12.576 -20.747 5.506 1.00 91.44 92 ALA A C 1
ATOM 696 O O . ALA A 1 92 ? -12.875 -20.859 6.691 1.00 91.44 92 ALA A O 1
ATOM 697 N N . ASN A 1 93 ? -13.498 -20.686 4.540 1.00 94.25 93 ASN A N 1
ATOM 698 C CA . ASN A 1 93 ? -14.934 -20.708 4.807 1.00 94.25 93 ASN A CA 1
ATOM 699 C C . ASN A 1 93 ? -15.380 -22.026 5.460 1.00 94.25 93 ASN A C 1
ATOM 701 O O . ASN A 1 93 ? -16.096 -22.009 6.458 1.00 94.25 93 ASN A O 1
ATOM 705 N N . ALA A 1 94 ? -14.887 -23.166 4.965 1.00 94.81 94 ALA A N 1
ATOM 706 C CA . ALA A 1 94 ? -15.149 -24.471 5.576 1.00 94.81 94 ALA A CA 1
ATOM 707 C C . ALA A 1 94 ? -14.626 -24.553 7.024 1.00 94.81 94 ALA A C 1
ATOM 709 O O . ALA A 1 94 ? -15.305 -25.072 7.915 1.00 94.81 94 ALA A O 1
ATOM 710 N N . ASN A 1 95 ? -13.443 -23.987 7.284 1.00 94.38 95 ASN A N 1
ATOM 711 C CA . ASN A 1 95 ? -12.884 -23.914 8.633 1.00 94.38 95 ASN A CA 1
ATOM 712 C C . ASN A 1 95 ? -13.719 -23.012 9.557 1.00 94.38 95 ASN A C 1
ATOM 714 O O . ASN A 1 95 ? -13.919 -23.362 10.718 1.00 94.38 95 ASN A O 1
ATOM 718 N N . PHE A 1 96 ? -14.228 -21.879 9.061 1.00 96.69 96 PHE A N 1
ATOM 719 C CA . PHE A 1 96 ? -15.095 -20.991 9.840 1.00 96.69 96 PHE A CA 1
ATOM 720 C C . PHE A 1 96 ? -16.431 -21.642 10.196 1.00 96.69 96 PHE A C 1
ATOM 722 O O . PHE A 1 96 ? -16.844 -21.551 11.350 1.00 96.69 96 PHE A O 1
ATOM 729 N N . GLU A 1 97 ? -17.074 -22.343 9.261 1.00 96.25 97 GLU A N 1
ATOM 730 C CA . GLU A 1 97 ? -18.304 -23.085 9.565 1.00 96.25 97 GLU A CA 1
ATOM 731 C C . GLU A 1 97 ? -18.046 -24.209 10.579 1.00 96.25 97 GLU A C 1
ATOM 733 O O . GLU A 1 97 ? -18.815 -24.383 11.523 1.00 96.25 97 GLU A O 1
ATOM 738 N N . THR A 1 98 ? -16.904 -24.899 10.482 1.00 96.44 98 THR A N 1
ATOM 739 C CA . THR A 1 98 ? -16.499 -25.893 11.492 1.00 96.44 98 THR A CA 1
ATOM 740 C C . THR A 1 98 ? -16.321 -25.252 12.872 1.00 96.44 98 THR A C 1
ATOM 742 O O . THR A 1 98 ? -16.825 -25.766 13.872 1.00 96.44 98 THR A O 1
ATOM 745 N N . LEU A 1 99 ? -15.637 -24.106 12.940 1.00 96.38 99 LEU A N 1
ATOM 746 C CA . LEU A 1 99 ? -15.423 -23.376 14.189 1.00 96.38 99 LEU A CA 1
ATOM 747 C C . LEU A 1 99 ? -16.747 -22.884 14.789 1.00 96.38 99 LEU A C 1
ATOM 749 O O . LEU A 1 99 ? -16.945 -22.964 15.997 1.00 96.38 99 LEU A O 1
ATOM 753 N N . LYS A 1 100 ? -17.675 -22.416 13.953 1.00 97.06 100 LYS A N 1
ATOM 754 C CA . LYS A 1 100 ? -19.014 -21.985 14.367 1.00 97.06 100 LYS A CA 1
ATOM 755 C C . LYS A 1 100 ? -19.803 -23.127 15.008 1.00 97.06 100 LYS A C 1
ATOM 757 O O . LYS A 1 100 ? -20.379 -22.932 16.075 1.00 97.06 100 LYS A O 1
ATOM 762 N N . VAL A 1 101 ? -19.768 -24.329 14.425 1.00 97.69 101 VAL A N 1
ATOM 763 C CA . VAL A 1 101 ? -20.385 -25.529 15.022 1.00 97.69 101 VAL A CA 1
ATOM 764 C C . VAL A 1 101 ? -19.757 -25.857 16.381 1.00 97.69 101 VAL A C 1
ATOM 766 O O . VAL A 1 101 ? -20.477 -26.128 17.342 1.00 97.69 101 VAL A O 1
ATOM 769 N N . GLN A 1 102 ? -18.427 -25.778 16.497 1.00 97.44 102 GLN A N 1
ATOM 770 C CA . GLN A 1 102 ? -17.728 -26.006 17.769 1.00 97.44 102 GLN A CA 1
ATOM 771 C C . GLN A 1 102 ? -18.112 -24.979 18.843 1.00 97.44 102 GLN A C 1
ATOM 773 O O . GLN A 1 102 ? -18.327 -25.356 19.994 1.00 97.44 102 GLN A O 1
ATOM 778 N N . VAL A 1 103 ? -18.231 -23.699 18.478 1.00 97.31 103 VAL A N 1
ATOM 779 C CA . VAL A 1 103 ? -18.661 -22.627 19.391 1.00 97.31 103 VAL A CA 1
ATOM 780 C C . VAL A 1 103 ? -20.101 -22.845 19.853 1.00 97.31 103 VAL A C 1
ATOM 782 O O . VAL A 1 103 ? -20.360 -22.747 21.049 1.00 97.31 103 VAL A O 1
ATOM 785 N N . ASN A 1 104 ? -21.013 -23.203 18.947 1.00 96.75 104 ASN A N 1
ATOM 786 C CA . ASN A 1 104 ? -22.403 -23.503 19.305 1.00 96.75 104 ASN A CA 1
ATOM 787 C C . ASN A 1 104 ? -22.494 -24.703 20.258 1.00 96.75 104 ASN A C 1
ATOM 789 O O . ASN A 1 104 ? -23.156 -24.622 21.285 1.00 96.75 104 ASN A O 1
ATOM 793 N N . THR A 1 105 ? -21.741 -25.771 19.979 1.00 97.94 105 THR A N 1
ATOM 794 C CA . THR A 1 105 ? -21.670 -26.951 20.860 1.00 97.94 105 THR A CA 1
ATOM 795 C C . THR A 1 105 ? -21.144 -26.579 22.250 1.00 97.94 105 THR A C 1
ATOM 797 O O . THR A 1 105 ? -21.601 -27.100 23.265 1.00 97.94 105 THR A O 1
ATOM 800 N N . LEU A 1 106 ? -20.156 -25.680 22.326 1.00 97.44 106 LEU A N 1
ATOM 801 C CA . LEU A 1 106 ? -19.629 -25.212 23.605 1.00 97.44 106 LEU A CA 1
ATOM 802 C C . LEU A 1 106 ? -20.659 -24.374 24.370 1.00 97.44 106 LEU A C 1
ATOM 804 O O . LEU A 1 106 ? -20.779 -24.551 25.579 1.00 97.44 106 LEU A O 1
ATOM 808 N N . ALA A 1 107 ? -21.399 -23.503 23.680 1.00 97.25 107 ALA A N 1
ATOM 809 C CA . ALA A 1 107 ? -22.469 -22.711 24.280 1.00 97.25 107 ALA A CA 1
ATOM 810 C C . ALA A 1 107 ? -23.557 -23.613 24.888 1.00 97.25 107 ALA A C 1
ATOM 812 O O . ALA A 1 107 ? -23.880 -23.462 26.061 1.00 97.25 107 ALA A O 1
ATOM 813 N N . GLU A 1 108 ? -24.012 -24.634 24.154 1.00 97.56 108 GLU A N 1
ATOM 814 C CA . GLU A 1 108 ? -24.997 -25.607 24.653 1.00 97.56 108 GLU A CA 1
ATOM 815 C C . GLU A 1 108 ? -24.522 -26.332 25.924 1.00 97.56 108 GLU A C 1
ATOM 817 O O . GLU A 1 108 ? -25.289 -26.508 26.871 1.00 97.56 108 GLU A O 1
ATOM 822 N N . ARG A 1 109 ? -23.238 -26.714 25.980 1.00 97.31 109 ARG A N 1
ATOM 823 C CA . ARG A 1 109 ? -22.644 -27.361 27.163 1.00 97.31 109 ARG A CA 1
ATOM 824 C C . ARG A 1 109 ? -22.515 -26.421 28.359 1.00 97.31 109 ARG A C 1
ATOM 826 O O . ARG A 1 109 ? -22.593 -26.881 29.496 1.00 97.31 109 ARG A O 1
ATOM 833 N N . VAL A 1 110 ? -22.274 -25.131 28.124 1.00 97.62 110 VAL A N 1
ATOM 834 C CA . VAL A 1 110 ? -22.253 -24.119 29.190 1.00 97.62 110 VAL A CA 1
ATOM 835 C C . VAL A 1 110 ? -23.658 -23.940 29.761 1.00 97.62 110 VAL A C 1
ATOM 837 O O . VAL A 1 110 ? -23.810 -24.011 30.978 1.00 97.62 110 VAL A O 1
ATOM 840 N N . ASP A 1 111 ? -24.678 -23.833 28.907 1.00 96.06 111 ASP A N 1
ATOM 841 C CA . ASP A 1 111 ? -26.078 -23.727 29.340 1.00 96.06 111 ASP A CA 1
ATOM 842 C C . ASP A 1 111 ? -26.538 -24.977 30.117 1.00 96.06 111 ASP A C 1
ATOM 844 O O . ASP A 1 111 ? -27.326 -24.895 31.063 1.00 96.06 111 ASP A O 1
ATOM 848 N N . GLU A 1 112 ? -26.058 -26.164 29.731 1.00 95.69 112 GLU A N 1
ATOM 849 C CA . GLU A 1 112 ? -26.320 -27.412 30.455 1.00 95.69 112 GLU A CA 1
ATOM 850 C C . GLU A 1 112 ? -25.672 -27.428 31.846 1.00 95.69 112 GLU A C 1
ATOM 852 O O . GLU A 1 112 ? -26.319 -27.826 32.817 1.00 95.69 112 GLU A O 1
ATOM 857 N N . LEU A 1 113 ? -24.429 -26.952 31.966 1.00 95.75 113 LEU A N 1
ATOM 858 C CA . LEU A 1 113 ? -23.744 -26.818 33.254 1.00 95.75 113 LEU A CA 1
ATOM 859 C C . LEU A 1 113 ? -24.426 -25.795 34.166 1.00 95.75 113 LEU A C 1
ATOM 861 O O . LEU A 1 113 ? -24.536 -26.040 35.369 1.00 95.75 113 LEU A O 1
ATOM 865 N N . GLU A 1 114 ? -24.899 -24.681 33.610 1.00 94.75 114 GLU A N 1
ATOM 866 C CA . GLU A 1 114 ? -25.638 -23.663 34.359 1.00 94.75 114 GLU A CA 1
ATOM 867 C C . GLU A 1 114 ? -26.936 -24.255 34.928 1.00 94.75 114 GLU A C 1
ATOM 869 O O . GLU A 1 114 ? -27.134 -24.233 36.145 1.00 94.75 114 GLU A O 1
ATOM 874 N N . ARG A 1 115 ? -27.732 -24.950 34.100 1.00 93.12 115 ARG A N 1
ATOM 875 C CA . ARG A 1 115 ? -28.934 -25.675 34.559 1.00 93.12 115 ARG A CA 1
ATOM 876 C C . ARG A 1 115 ? -28.633 -26.760 35.597 1.00 93.12 115 ARG A C 1
ATOM 878 O O . ARG A 1 115 ? -29.379 -26.914 36.564 1.00 93.12 115 ARG A O 1
ATOM 885 N N . ALA A 1 116 ? -27.551 -27.519 35.425 1.00 92.94 116 ALA A N 1
ATOM 886 C CA . ALA A 1 116 ? -27.153 -28.538 36.394 1.00 92.94 116 ALA A CA 1
ATOM 887 C C . ALA A 1 116 ? -26.773 -27.915 37.750 1.00 92.94 116 ALA A C 1
ATOM 889 O O . ALA A 1 116 ? -27.122 -28.460 38.802 1.00 92.94 116 ALA A O 1
ATOM 890 N N . SER A 1 117 ? -26.112 -26.753 37.736 1.00 89.88 117 SER A N 1
ATOM 891 C CA . SER A 1 117 ? -25.723 -26.034 38.952 1.00 89.88 117 SER A CA 1
ATOM 892 C C . SER A 1 117 ? -26.924 -25.499 39.738 1.00 89.88 117 SER A C 1
ATOM 894 O O . SER A 1 117 ? -26.940 -25.611 40.962 1.00 89.88 117 SER A O 1
ATOM 896 N N . GLU A 1 118 ? -27.967 -25.025 39.051 1.00 87.44 118 GLU A N 1
ATOM 897 C CA . GLU A 1 118 ? -29.210 -24.555 39.677 1.00 87.44 118 GLU A CA 1
ATOM 898 C C . GLU A 1 118 ? -30.017 -25.692 40.321 1.00 87.44 118 GLU A C 1
ATOM 900 O O . GLU A 1 118 ? -30.703 -25.481 41.318 1.00 87.44 118 GLU A O 1
ATOM 905 N N . SER A 1 119 ? -29.907 -26.918 39.798 1.00 76.06 119 SER A N 1
ATOM 906 C CA . SER A 1 119 ? -30.610 -28.090 40.340 1.00 76.06 119 SER A CA 1
ATOM 907 C C . SER A 1 119 ? -29.974 -28.692 41.604 1.00 76.06 119 SER A C 1
ATOM 909 O O . SER A 1 119 ? -30.577 -29.549 42.253 1.00 76.06 119 SER A O 1
ATOM 911 N N . THR A 1 120 ? -28.768 -28.252 41.983 1.00 70.19 120 THR A N 1
ATOM 912 C CA . THR A 1 120 ? -28.080 -28.733 43.189 1.00 70.19 120 THR A CA 1
ATOM 913 C C . THR A 1 120 ? -28.472 -27.872 44.392 1.00 70.19 120 THR A C 1
ATOM 915 O O . THR A 1 120 ? -27.701 -27.035 44.860 1.00 70.19 120 THR A O 1
ATOM 918 N N . GLU A 1 121 ? -29.684 -28.069 44.917 1.00 59.91 121 GLU A N 1
ATOM 919 C CA . GLU A 1 121 ? -30.042 -27.516 46.226 1.00 59.91 121 GLU A CA 1
ATOM 920 C C . GLU A 1 121 ? -29.170 -28.145 47.336 1.00 59.91 121 GLU A C 1
ATOM 922 O O . GLU A 1 121 ? -28.972 -29.368 47.365 1.00 59.91 121 GLU A O 1
ATOM 927 N N . PRO A 1 122 ? -28.656 -27.347 48.292 1.00 54.19 122 PRO A N 1
ATOM 928 C CA . PRO A 1 122 ? -27.904 -27.857 49.427 1.00 54.19 122 PRO A CA 1
ATOM 929 C C . PRO A 1 122 ? -28.852 -28.609 50.363 1.00 54.19 122 PRO A C 1
ATOM 931 O O . PRO A 1 122 ? -29.530 -28.027 51.207 1.00 54.19 122 PRO A O 1
ATOM 934 N N . SER A 1 123 ? -28.885 -29.932 50.225 1.00 50.94 123 SER A N 1
ATOM 935 C CA . SER A 1 123 ? -29.525 -30.817 51.196 1.00 50.94 123 SER A CA 1
ATOM 936 C C . SER A 1 123 ? -28.737 -30.770 52.508 1.00 50.94 123 SER A C 1
ATOM 938 O O . SER A 1 123 ? -27.773 -31.507 52.720 1.00 50.94 123 SER A O 1
ATOM 940 N N . GLU A 1 124 ? -29.135 -29.864 53.393 1.00 55.03 124 GLU A N 1
ATOM 941 C CA . GLU A 1 124 ? -28.656 -29.768 54.764 1.00 55.03 124 GLU A CA 1
ATOM 942 C C . GLU A 1 124 ? -29.200 -30.951 55.586 1.00 55.03 124 GLU A C 1
ATOM 944 O O . GLU A 1 124 ? -30.238 -30.859 56.232 1.00 55.03 124 GLU A O 1
ATOM 949 N N . THR A 1 125 ? -28.488 -32.083 55.604 1.00 45.59 125 THR A N 1
ATOM 950 C CA . THR A 1 125 ? -28.670 -33.100 56.653 1.00 45.59 125 THR A CA 1
ATOM 951 C C . THR A 1 125 ? -27.360 -33.779 57.056 1.00 45.59 125 THR A C 1
ATOM 953 O O . THR A 1 125 ? -26.849 -34.658 56.375 1.00 45.59 125 THR A O 1
ATOM 956 N N . ARG A 1 126 ? -26.899 -33.394 58.253 1.00 44.22 126 ARG A N 1
ATOM 957 C CA . ARG A 1 126 ? -26.786 -34.269 59.438 1.00 44.22 126 ARG A CA 1
ATOM 958 C C . ARG A 1 126 ? -25.818 -35.470 59.372 1.00 44.22 126 ARG A C 1
ATOM 960 O O . ARG A 1 126 ? -26.122 -36.504 58.802 1.00 44.22 126 ARG A O 1
ATOM 967 N N . TYR A 1 127 ? -24.723 -35.325 60.127 1.00 44.78 127 TYR A N 1
ATOM 968 C CA . TYR A 1 127 ? -23.957 -36.342 60.874 1.00 44.78 127 TYR A CA 1
ATOM 969 C C . TYR A 1 127 ? -23.886 -37.786 60.327 1.00 44.78 127 TYR A C 1
ATOM 971 O O . TYR A 1 127 ? -24.770 -38.597 60.568 1.00 44.78 127 TYR A O 1
ATOM 979 N N . GLY A 1 128 ? -22.701 -38.121 59.803 1.00 45.75 128 GLY A N 1
ATOM 980 C CA . GLY A 1 128 ? -21.911 -39.291 60.207 1.00 45.75 128 GLY A CA 1
ATOM 981 C C . GLY A 1 128 ? -22.360 -40.682 59.752 1.00 45.75 128 GLY A C 1
ATOM 982 O O . GLY A 1 128 ? -23.164 -41.307 60.425 1.00 45.75 128 GLY A O 1
ATOM 983 N N . HIS A 1 129 ? -21.677 -41.246 58.750 1.00 37.81 129 HIS A N 1
ATOM 984 C CA . HIS A 1 129 ? -21.073 -42.582 58.859 1.00 37.81 129 HIS A CA 1
ATOM 985 C C . HIS A 1 129 ? -20.106 -42.892 57.705 1.00 37.81 129 HIS A C 1
ATOM 987 O O . HIS A 1 129 ? -20.251 -42.418 56.583 1.00 37.81 129 HIS A O 1
ATOM 993 N N . THR A 1 130 ? -19.080 -43.663 58.052 1.00 46.69 130 THR A N 1
ATOM 994 C CA . THR A 1 130 ? -17.978 -44.194 57.239 1.00 46.69 130 THR A CA 1
ATOM 995 C C . THR A 1 130 ? -18.422 -45.372 56.346 1.00 46.69 130 THR A C 1
ATOM 997 O O . THR A 1 130 ? -19.545 -45.855 56.479 1.00 46.69 130 THR A O 1
ATOM 1000 N N . PRO A 1 131 ? -17.582 -45.816 55.388 1.00 57.47 131 PRO A N 1
ATOM 1001 C CA . PRO A 1 131 ? -18.029 -46.286 54.082 1.00 57.47 131 PRO A CA 1
ATOM 1002 C C . PRO A 1 131 ? -18.318 -47.788 54.051 1.00 57.47 131 PRO A C 1
ATOM 1004 O O . PRO A 1 131 ? -17.656 -48.576 54.723 1.00 57.47 131 PRO A O 1
ATOM 1007 N N . THR A 1 132 ? -19.260 -48.206 53.205 1.00 39.66 132 THR A N 1
ATOM 1008 C CA . THR A 1 132 ? -19.388 -49.607 52.788 1.00 39.66 132 THR A CA 1
ATOM 1009 C C . THR A 1 132 ? -19.483 -49.690 51.270 1.00 39.66 132 THR A C 1
ATOM 1011 O O . THR A 1 132 ? -20.345 -49.101 50.627 1.00 39.66 132 THR A O 1
ATOM 1014 N N . PHE A 1 133 ? -18.512 -50.422 50.747 1.00 46.72 133 PHE A N 1
ATOM 1015 C CA . PHE A 1 133 ? -18.286 -50.863 49.383 1.00 46.72 133 PHE A CA 1
ATOM 1016 C C . PHE A 1 133 ? -19.401 -51.809 48.915 1.00 46.72 133 PHE A C 1
ATOM 1018 O O . PHE A 1 133 ? -19.565 -52.856 49.535 1.00 46.72 133 PHE A O 1
ATOM 1025 N N . VAL A 1 134 ? -20.103 -51.497 47.816 1.00 40.78 134 VAL A N 1
ATOM 1026 C CA . VAL A 1 134 ? -20.749 -52.502 46.947 1.00 40.78 134 VAL A CA 1
ATOM 1027 C C . VAL A 1 134 ? -20.770 -52.004 45.494 1.00 40.78 134 VAL A C 1
ATOM 1029 O O . VAL A 1 134 ? -21.122 -50.862 45.211 1.00 40.78 134 VAL A O 1
ATOM 1032 N N . THR A 1 135 ? -20.334 -52.888 44.605 1.00 49.12 135 THR A N 1
ATOM 1033 C CA . THR A 1 135 ? -20.164 -52.793 43.147 1.00 49.12 135 THR A CA 1
ATOM 1034 C C . THR A 1 135 ? -21.503 -52.883 42.366 1.00 49.12 135 THR A C 1
ATOM 1036 O O . THR A 1 135 ? -22.546 -53.133 42.972 1.00 49.12 135 THR A O 1
ATOM 1039 N N . PRO A 1 136 ? -21.498 -52.653 41.032 1.00 51.06 136 PRO A N 1
ATOM 1040 C CA . PRO A 1 136 ? -22.648 -52.184 40.256 1.00 51.06 136 PRO A CA 1
ATOM 1041 C C . PRO A 1 136 ? -23.511 -53.312 39.676 1.00 51.06 136 PRO A C 1
ATOM 1043 O O . PRO A 1 136 ? -23.014 -54.396 39.375 1.00 51.06 136 PRO A O 1
ATOM 1046 N N . LEU A 1 137 ? -24.795 -53.018 39.452 1.00 39.56 137 LEU A N 1
ATOM 1047 C CA . LEU A 1 137 ? -25.726 -53.883 38.729 1.00 39.56 137 LEU A CA 1
ATOM 1048 C C . LEU A 1 137 ? -26.522 -53.070 37.699 1.00 39.56 137 LEU A C 1
ATOM 1050 O O . LEU A 1 137 ? -27.221 -52.120 38.043 1.00 39.56 137 LEU A O 1
ATOM 1054 N N . ASP A 1 138 ? -26.325 -53.485 36.448 1.00 40.84 138 ASP A N 1
ATOM 1055 C CA . ASP A 1 138 ? -27.050 -53.226 35.202 1.00 40.84 138 ASP A CA 1
ATOM 1056 C C . ASP A 1 138 ? -28.417 -52.525 35.294 1.00 40.84 138 ASP A C 1
ATOM 1058 O O . ASP A 1 138 ? -29.383 -53.049 35.853 1.00 40.84 138 ASP A O 1
ATOM 1062 N N . GLY A 1 139 ? -28.526 -51.394 34.587 1.00 39.06 139 GLY A N 1
ATOM 1063 C CA . GLY A 1 139 ? -29.773 -50.913 33.988 1.00 39.06 139 GLY A CA 1
ATOM 1064 C C . GLY A 1 139 ? -29.731 -51.226 32.485 1.00 39.06 139 GLY A C 1
ATOM 1065 O O . GLY A 1 139 ? -28.764 -50.872 31.825 1.00 39.06 139 GLY A O 1
ATOM 1066 N N . ARG A 1 140 ? -30.617 -52.045 31.914 1.00 41.09 140 ARG A N 1
ATOM 1067 C CA . ARG A 1 140 ? -32.082 -51.930 31.775 1.00 41.09 140 ARG A CA 1
ATOM 1068 C C . ARG A 1 140 ? -32.486 -51.213 30.477 1.00 41.09 140 ARG A C 1
ATOM 1070 O O . ARG A 1 140 ? -32.326 -50.013 30.344 1.00 41.09 140 ARG A O 1
ATOM 1077 N N . GLN A 1 141 ? -33.110 -52.032 29.623 1.00 41.75 141 GLN A N 1
ATOM 1078 C CA . GLN A 1 141 ? -34.181 -51.769 28.652 1.00 41.75 141 GLN A CA 1
ATOM 1079 C C . GLN A 1 141 ? -33.987 -50.694 27.582 1.00 41.75 141 GLN A C 1
ATOM 1081 O O . GLN A 1 141 ? -34.020 -49.499 27.847 1.00 41.75 141 GLN A O 1
ATOM 1086 N N . GLY A 1 142 ? -33.976 -51.180 26.340 1.00 43.12 142 GLY A N 1
ATOM 1087 C CA . GLY A 1 142 ? -34.420 -50.421 25.184 1.00 43.12 142 GLY A CA 1
ATOM 1088 C C . GLY A 1 142 ? -35.944 -50.303 25.106 1.00 43.12 142 GLY A C 1
ATOM 1089 O O . GLY A 1 142 ? -36.676 -51.179 25.572 1.00 43.12 142 GLY A O 1
ATOM 1090 N N . ASP A 1 143 ? -36.368 -49.220 24.468 1.00 41.38 143 ASP A N 1
ATOM 1091 C CA . ASP A 1 143 ? -37.682 -48.987 23.865 1.00 41.38 143 ASP A CA 1
ATOM 1092 C C . ASP A 1 143 ? -37.431 -47.934 22.761 1.00 41.38 143 ASP A C 1
ATOM 1094 O O . ASP A 1 143 ? -36.906 -46.864 23.052 1.00 41.38 143 ASP A O 1
ATOM 1098 N N . ARG A 1 144 ? -37.295 -48.330 21.490 1.00 43.81 144 ARG A N 1
ATOM 1099 C CA . ARG A 1 144 ? -38.333 -48.454 20.448 1.00 43.81 144 ARG A CA 1
ATOM 1100 C C . ARG A 1 144 ? -39.025 -47.124 20.112 1.00 43.81 144 ARG A C 1
ATOM 1102 O O . ARG A 1 144 ? -39.751 -46.569 20.923 1.00 43.81 144 ARG A O 1
ATOM 1109 N N . GLY A 1 145 ? -38.829 -46.673 18.872 1.00 37.03 145 GLY A N 1
ATOM 1110 C CA . GLY A 1 145 ? -39.508 -45.511 18.302 1.00 37.03 145 GLY A CA 1
ATOM 1111 C C . GLY A 1 145 ? -38.853 -45.029 17.011 1.00 37.03 145 GLY A C 1
ATOM 1112 O O . GLY A 1 145 ? -38.352 -43.913 16.961 1.00 37.03 145 GLY A O 1
ATOM 1113 N N . GLU A 1 146 ? -38.799 -45.897 15.999 1.00 46.56 146 GLU A N 1
ATOM 1114 C CA . GLU A 1 146 ? -38.646 -45.473 14.606 1.00 46.56 146 GLU A CA 1
ATOM 1115 C C . GLU A 1 146 ? -39.948 -44.782 14.189 1.00 46.56 146 GLU A C 1
ATOM 1117 O O . GLU A 1 146 ? -41.005 -45.390 14.316 1.00 46.56 146 GLU A O 1
ATOM 1122 N N . ASP A 1 147 ? -39.867 -43.558 13.671 1.00 38.78 147 ASP A N 1
ATOM 1123 C CA . ASP A 1 147 ? -40.849 -43.054 12.717 1.00 38.78 147 ASP A CA 1
ATOM 1124 C C . ASP A 1 147 ? -40.123 -42.220 11.658 1.00 38.78 147 ASP A C 1
ATOM 1126 O O . ASP A 1 147 ? -39.491 -41.197 11.921 1.00 38.78 147 ASP A O 1
ATOM 1130 N N . SER A 1 148 ? -40.178 -42.764 10.446 1.00 48.59 148 SER A N 1
ATOM 1131 C CA . SER A 1 148 ? -39.797 -42.147 9.182 1.00 48.59 148 SER A CA 1
ATOM 1132 C C . SER A 1 148 ? -40.872 -41.146 8.779 1.00 48.59 148 SER A C 1
ATOM 1134 O O . SER A 1 148 ? -42.036 -41.513 8.861 1.00 48.59 148 SER A O 1
ATOM 1136 N N . ILE A 1 149 ? -40.517 -39.973 8.247 1.00 36.16 149 ILE A N 1
ATOM 1137 C CA . ILE A 1 149 ? -41.381 -39.201 7.334 1.00 36.16 149 ILE A CA 1
ATOM 1138 C C . ILE A 1 149 ? -40.501 -38.379 6.367 1.00 36.16 149 ILE A C 1
ATOM 1140 O O . ILE A 1 149 ? -39.776 -37.472 6.765 1.00 36.16 149 ILE A O 1
ATOM 1144 N N . SER A 1 150 ? -40.581 -38.820 5.107 1.00 35.50 150 SER A N 1
ATOM 1145 C CA . SER A 1 150 ? -40.534 -38.127 3.807 1.00 35.50 150 SER A CA 1
ATOM 1146 C C . SER A 1 150 ? -39.483 -37.054 3.498 1.00 35.50 150 SER A C 1
ATOM 1148 O O . SER A 1 150 ? -39.561 -35.909 3.938 1.00 35.50 150 SER A O 1
ATOM 1150 N N . GLU A 1 151 ? -38.628 -37.426 2.544 1.00 45.91 151 GLU A N 1
ATOM 1151 C CA . GLU A 1 151 ? -38.154 -36.574 1.454 1.00 45.91 151 GLU A CA 1
ATOM 1152 C C . GLU A 1 151 ? -39.360 -36.012 0.675 1.00 45.91 151 GLU A C 1
ATOM 1154 O O . GLU A 1 151 ? -40.160 -36.780 0.139 1.00 45.91 151 GLU A O 1
ATOM 1159 N N . GLU A 1 152 ? -39.490 -34.688 0.605 1.00 39.72 152 GLU A N 1
ATOM 1160 C CA . GLU A 1 152 ? -40.289 -34.014 -0.421 1.00 39.72 152 GLU A CA 1
ATOM 1161 C C . GLU A 1 152 ? -39.413 -32.971 -1.114 1.00 39.72 152 GLU A C 1
ATOM 1163 O O . GLU A 1 152 ? -38.941 -31.999 -0.520 1.00 39.72 152 GLU A O 1
ATOM 1168 N N . GLU A 1 153 ? -39.173 -33.248 -2.391 1.00 44.00 153 GLU A N 1
ATOM 1169 C CA . GLU A 1 153 ? -38.646 -32.340 -3.393 1.00 44.00 153 GLU A CA 1
ATOM 1170 C C . GLU A 1 153 ? -39.558 -31.111 -3.507 1.00 44.00 153 GLU A C 1
ATOM 1172 O O . GLU A 1 153 ? -40.748 -31.224 -3.801 1.00 44.00 153 GLU A O 1
ATOM 1177 N N . GLN A 1 154 ? -38.983 -29.923 -3.338 1.00 36.50 154 GLN A N 1
ATOM 1178 C CA . GLN A 1 154 ? -39.515 -28.698 -3.925 1.00 36.50 154 GLN A CA 1
ATOM 1179 C C . GLN A 1 154 ? -38.425 -28.073 -4.791 1.00 36.50 154 GLN A C 1
ATOM 1181 O O . GLN A 1 154 ? -37.635 -27.235 -4.362 1.00 36.50 154 GLN A O 1
ATOM 1186 N N . GLU A 1 155 ? -38.386 -28.536 -6.038 1.00 41.25 155 GLU A N 1
ATOM 1187 C CA . GLU A 1 155 ? -38.038 -27.681 -7.161 1.00 41.25 155 GLU A CA 1
ATOM 1188 C C . GLU A 1 155 ? -39.204 -26.710 -7.373 1.00 41.25 155 GLU A C 1
ATOM 1190 O O . GLU A 1 155 ? -40.268 -27.138 -7.801 1.00 41.25 155 GLU A O 1
ATOM 1195 N N . GLU A 1 156 ? -39.017 -25.418 -7.098 1.00 38.75 156 GLU A N 1
ATOM 1196 C CA . GLU A 1 156 ? -39.575 -24.368 -7.956 1.00 38.75 156 GLU A CA 1
ATOM 1197 C C . GLU A 1 156 ? -38.972 -22.988 -7.651 1.00 38.75 156 GLU A C 1
ATOM 1199 O O . GLU A 1 156 ? -38.891 -22.546 -6.511 1.00 38.75 156 GLU A O 1
ATOM 1204 N N . GLU A 1 157 ? -38.574 -22.333 -8.744 1.00 39.06 157 GLU A N 1
ATOM 1205 C CA . GLU A 1 157 ? -38.589 -20.882 -8.946 1.00 39.06 157 GLU A CA 1
ATOM 1206 C C . GLU A 1 157 ? -37.731 -19.977 -8.045 1.00 39.06 157 GLU A C 1
ATOM 1208 O O . GLU A 1 157 ? -38.197 -19.391 -7.081 1.00 39.06 157 GLU A O 1
ATOM 1213 N N . ASP A 1 158 ? -36.504 -19.693 -8.505 1.00 32.88 158 ASP A N 1
ATOM 1214 C CA . ASP A 1 158 ? -35.920 -18.350 -8.357 1.00 32.88 158 ASP A CA 1
ATOM 1215 C C . ASP A 1 158 ? -34.979 -18.015 -9.526 1.00 32.88 158 ASP A C 1
ATOM 1217 O O . ASP A 1 158 ? -33.770 -17.796 -9.418 1.00 32.88 158 ASP A O 1
ATOM 1221 N N . ARG A 1 159 ? -35.564 -17.964 -10.726 1.00 39.31 159 ARG A N 1
ATOM 1222 C CA . ARG A 1 159 ? -34.932 -17.373 -11.910 1.00 39.31 159 ARG A CA 1
ATOM 1223 C C . ARG A 1 159 ? -35.266 -15.883 -11.988 1.00 39.31 159 ARG A C 1
ATOM 1225 O O . ARG A 1 159 ? -35.897 -15.474 -12.954 1.00 39.31 159 ARG A O 1
ATOM 1232 N N . ALA A 1 160 ? -34.855 -15.074 -11.007 1.00 38.88 160 ALA A N 1
ATOM 1233 C CA . ALA A 1 160 ? -34.960 -13.611 -11.124 1.00 38.88 160 ALA A CA 1
ATOM 1234 C C . ALA A 1 160 ? -34.143 -12.760 -10.121 1.00 38.88 160 ALA A C 1
ATOM 1236 O O . ALA A 1 160 ? -34.537 -11.626 -9.891 1.00 38.88 160 ALA A O 1
ATOM 1237 N N . VAL A 1 161 ? -33.021 -13.198 -9.529 1.00 36.28 161 VAL A N 1
ATOM 1238 C CA . VAL A 1 161 ? -32.181 -12.278 -8.710 1.00 36.28 161 VAL A CA 1
ATOM 1239 C C . VAL A 1 161 ? -30.679 -12.579 -8.852 1.00 36.28 161 VAL A C 1
ATOM 1241 O O . VAL A 1 161 ? -29.998 -12.944 -7.903 1.00 36.28 161 VAL A O 1
ATOM 1244 N N . TYR A 1 162 ? -30.136 -12.438 -10.064 1.00 35.50 162 TYR A N 1
ATOM 1245 C CA . TYR A 1 162 ? -28.677 -12.347 -10.289 1.00 35.50 162 TYR A CA 1
ATOM 1246 C C . TYR A 1 162 ? -28.257 -11.006 -10.908 1.00 35.50 162 TYR A C 1
ATOM 1248 O O . TYR A 1 162 ? -27.159 -10.859 -11.441 1.00 35.50 162 TYR A O 1
ATOM 1256 N N . GLU A 1 163 ? -29.108 -9.995 -10.770 1.00 35.56 163 GLU A N 1
ATOM 1257 C CA . GLU A 1 163 ? -28.685 -8.601 -10.779 1.00 35.56 163 GLU A CA 1
ATOM 1258 C C . GLU A 1 163 ? -28.799 -8.092 -9.341 1.00 35.56 163 GLU A C 1
ATOM 1260 O O . GLU A 1 163 ? -29.761 -8.406 -8.652 1.00 35.56 163 GLU A O 1
ATOM 1265 N N . VAL A 1 164 ? -27.817 -7.306 -8.896 1.00 38.34 164 VAL A N 1
ATOM 1266 C CA . VAL A 1 164 ? -27.643 -6.790 -7.523 1.00 38.34 164 VAL A CA 1
ATOM 1267 C C . VAL A 1 164 ? -26.892 -7.729 -6.563 1.00 38.34 164 VAL A C 1
ATOM 1269 O O . VAL A 1 164 ? -27.426 -8.161 -5.552 1.00 38.34 164 VAL A O 1
ATOM 1272 N N . ASN A 1 165 ? -25.588 -7.951 -6.802 1.00 36.94 165 ASN A N 1
ATOM 1273 C CA . ASN A 1 165 ? -24.617 -7.789 -5.698 1.00 36.94 165 ASN A CA 1
ATOM 1274 C C . ASN A 1 165 ? -23.135 -7.581 -6.083 1.00 36.94 165 ASN A C 1
ATOM 1276 O O . ASN A 1 165 ? -22.248 -7.775 -5.257 1.00 36.94 165 ASN A O 1
ATOM 1280 N N . MET A 1 166 ? -22.8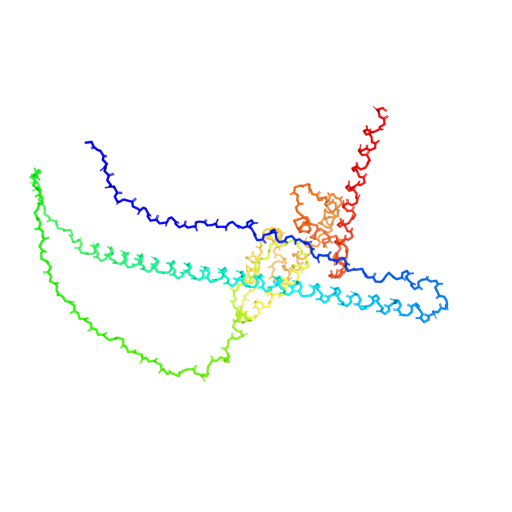29 -7.113 -7.297 1.00 38.84 166 MET A N 1
ATOM 1281 C CA . MET A 1 166 ? -21.446 -6.760 -7.685 1.00 38.84 166 MET A CA 1
ATOM 1282 C C . MET A 1 166 ? -20.993 -5.374 -7.176 1.00 38.84 166 MET A C 1
ATOM 1284 O O . MET A 1 166 ? -19.933 -4.895 -7.563 1.00 38.84 166 MET A O 1
ATOM 1288 N N . LEU A 1 167 ? -21.771 -4.731 -6.295 1.00 35.12 167 LEU A N 1
ATOM 1289 C CA . LEU A 1 167 ? -21.435 -3.436 -5.682 1.00 35.12 167 LEU A CA 1
ATOM 1290 C C . LEU A 1 167 ? -21.237 -3.497 -4.158 1.00 35.12 167 LEU A C 1
ATOM 1292 O O . LEU A 1 167 ? -20.813 -2.505 -3.567 1.00 35.12 167 LEU A O 1
ATOM 1296 N N . SER A 1 168 ? -21.466 -4.646 -3.510 1.00 33.00 168 SER A N 1
ATOM 1297 C CA . SER A 1 168 ? -21.356 -4.735 -2.043 1.00 33.00 168 SER A CA 1
ATOM 1298 C C . SER A 1 168 ? -19.923 -4.848 -1.511 1.00 33.00 168 SER A C 1
ATOM 1300 O O . SER A 1 168 ? -19.710 -4.602 -0.330 1.00 33.00 168 SER A O 1
ATOM 1302 N N . ASN A 1 169 ? -18.916 -5.090 -2.361 1.00 32.31 169 ASN A N 1
ATOM 1303 C CA . ASN A 1 169 ? -17.505 -5.072 -1.938 1.00 32.31 169 ASN A CA 1
ATOM 1304 C C . ASN A 1 169 ? -16.773 -3.743 -2.194 1.00 32.31 169 ASN A C 1
ATOM 1306 O O . ASN A 1 169 ? -15.629 -3.594 -1.775 1.00 32.31 169 ASN A O 1
ATOM 1310 N N . THR A 1 170 ? -17.418 -2.755 -2.821 1.00 34.78 170 THR A N 1
ATOM 1311 C CA . THR A 1 170 ? -16.885 -1.381 -2.944 1.00 34.78 170 THR A CA 1
ATOM 1312 C C . THR A 1 170 ? -17.620 -0.379 -2.052 1.00 34.78 170 THR A C 1
ATOM 1314 O O . THR A 1 170 ? -17.309 0.807 -2.075 1.00 34.78 170 THR A O 1
ATOM 1317 N N . LEU A 1 171 ? -18.587 -0.848 -1.254 1.00 33.75 171 LEU A N 1
ATOM 1318 C CA . LEU A 1 171 ? -19.400 -0.029 -0.355 1.00 33.75 171 LEU A CA 1
ATOM 1319 C C . LEU A 1 171 ? -19.387 -0.521 1.103 1.00 33.75 171 LEU A C 1
ATOM 1321 O O . LEU A 1 171 ? -20.289 -0.188 1.867 1.00 33.75 171 LEU A O 1
ATOM 1325 N N . SER A 1 172 ? -18.302 -1.159 1.562 1.00 33.16 172 SER A N 1
ATOM 1326 C CA . SER A 1 172 ? -17.889 -1.011 2.973 1.00 33.16 172 SER A CA 1
ATOM 1327 C C . SER A 1 172 ? -17.338 0.405 3.212 1.00 33.16 172 SER A C 1
ATOM 1329 O O . SER A 1 172 ? -16.207 0.613 3.641 1.00 33.16 172 SER A O 1
ATOM 1331 N N . ILE A 1 173 ? -18.174 1.402 2.918 1.00 39.19 173 ILE A N 1
ATOM 1332 C CA . ILE A 1 173 ? -18.081 2.766 3.420 1.00 39.19 173 ILE A CA 1
ATOM 1333 C C . ILE A 1 173 ? -18.590 2.688 4.858 1.00 39.19 173 ILE A C 1
ATOM 1335 O O . ILE A 1 173 ? -19.785 2.782 5.121 1.00 39.19 173 ILE A O 1
ATOM 1339 N N . GLY A 1 174 ? -17.685 2.420 5.796 1.00 36.03 174 GLY A N 1
ATOM 1340 C CA . GLY A 1 174 ? -18.037 2.370 7.209 1.00 36.03 174 GLY A CA 1
ATOM 1341 C C . GLY A 1 174 ? -16.997 1.678 8.078 1.00 36.03 174 GLY A C 1
ATOM 1342 O O . GLY A 1 174 ? -17.144 0.510 8.407 1.00 36.03 174 GLY A O 1
ATOM 1343 N N . SER A 1 175 ? -16.010 2.446 8.545 1.00 45.16 175 SER A N 1
ATOM 1344 C CA . SER A 1 175 ? -15.308 2.190 9.815 1.00 45.16 175 SER A CA 1
ATOM 1345 C C . SER A 1 175 ? -14.236 1.087 9.867 1.00 45.16 175 SER A C 1
ATOM 1347 O O . SER A 1 175 ? -14.211 0.278 10.793 1.00 45.16 175 SER A O 1
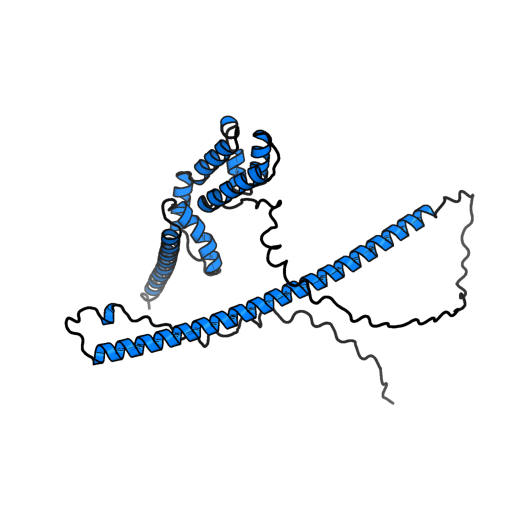ATOM 1349 N N . SER A 1 176 ? -13.224 1.158 9.005 1.00 48.62 176 SER A N 1
ATOM 1350 C CA . SER A 1 176 ? -11.868 0.831 9.470 1.00 48.62 176 SER A CA 1
ATOM 1351 C C . SER A 1 176 ? -10.887 1.828 8.876 1.00 48.62 176 SER A C 1
ATOM 1353 O O . SER A 1 176 ? -10.377 1.657 7.774 1.00 48.62 176 SER A O 1
ATOM 1355 N N . LEU A 1 177 ? -10.704 2.943 9.580 1.00 64.44 177 LEU A N 1
ATOM 1356 C CA . LEU A 1 177 ? -9.626 3.874 9.285 1.00 64.44 177 LEU A CA 1
ATOM 1357 C C . LEU A 1 177 ? -8.300 3.119 9.449 1.00 64.44 177 LEU A C 1
ATOM 1359 O O . LEU A 1 177 ? -7.970 2.687 10.556 1.00 64.44 177 LEU A O 1
ATOM 1363 N N . GLU A 1 178 ? -7.558 2.954 8.356 1.00 72.44 178 GLU A N 1
ATOM 1364 C CA . GLU A 1 178 ? -6.248 2.309 8.387 1.00 72.44 178 GLU A CA 1
ATOM 1365 C C . GLU A 1 178 ? -5.291 3.101 9.287 1.00 72.44 178 GLU A C 1
ATOM 1367 O O . GLU A 1 178 ? -5.206 4.331 9.225 1.00 72.44 178 GLU A O 1
ATOM 1372 N N . VAL A 1 179 ? -4.581 2.388 10.162 1.00 81.44 179 VAL A N 1
ATOM 1373 C CA . VAL A 1 179 ? -3.609 2.990 11.075 1.00 81.44 179 VAL A CA 1
ATOM 1374 C C . VAL A 1 179 ? -2.332 3.312 10.300 1.00 81.44 179 VAL A C 1
ATOM 1376 O O . VAL A 1 179 ? -1.706 2.421 9.731 1.00 81.44 179 VAL A O 1
ATOM 1379 N N . PHE A 1 180 ? -1.898 4.569 10.336 1.00 79.88 180 PHE A N 1
ATOM 1380 C CA . PHE A 1 180 ? -0.683 5.017 9.672 1.00 79.88 180 PHE A CA 1
ATOM 1381 C C . PHE A 1 180 ? 0.560 4.735 10.517 1.00 79.88 180 PHE A C 1
ATOM 1383 O O . PHE A 1 180 ? 0.766 5.339 11.573 1.00 79.88 180 PHE A O 1
ATOM 1390 N N . GLY A 1 181 ? 1.394 3.809 10.046 1.00 73.31 181 GLY A N 1
ATOM 1391 C CA . GLY A 1 181 ? 2.692 3.476 10.645 1.00 73.31 181 GLY A CA 1
ATOM 1392 C C . GLY A 1 181 ? 3.889 3.752 9.736 1.00 73.31 181 GLY A C 1
ATOM 1393 O O . GLY A 1 181 ? 5.013 3.429 10.109 1.00 73.31 181 GLY A O 1
ATOM 1394 N N . GLU A 1 182 ? 3.669 4.310 8.546 1.00 70.94 182 GLU A N 1
ATOM 1395 C CA . GLU A 1 182 ? 4.738 4.515 7.570 1.00 70.94 182 GLU A CA 1
ATOM 1396 C C . GLU A 1 182 ? 5.531 5.800 7.846 1.00 70.94 182 GLU A C 1
ATOM 1398 O O . GLU A 1 182 ? 5.031 6.765 8.416 1.00 70.94 182 GLU A O 1
ATOM 1403 N N . GLU A 1 183 ? 6.797 5.832 7.429 1.00 65.50 183 GLU A N 1
ATOM 1404 C CA . GLU A 1 183 ? 7.636 7.039 7.509 1.00 65.50 183 GLU A CA 1
ATOM 1405 C C . GLU A 1 183 ? 7.665 7.833 6.193 1.00 65.50 183 GLU A C 1
ATOM 1407 O O . GLU A 1 183 ? 8.404 8.812 6.078 1.00 65.50 183 GLU A O 1
ATOM 1412 N N . SER A 1 184 ? 6.875 7.423 5.195 1.00 69.31 184 SER A N 1
ATOM 1413 C CA . SER A 1 184 ? 6.793 8.109 3.905 1.00 69.31 184 SER A CA 1
ATOM 1414 C C . SER A 1 184 ? 5.872 9.322 3.994 1.00 69.31 184 SER A C 1
ATOM 1416 O O . SER A 1 184 ? 4.705 9.216 4.363 1.00 69.31 184 SER A O 1
ATOM 1418 N N . LEU A 1 185 ? 6.394 10.485 3.601 1.00 69.62 185 LEU A N 1
ATOM 1419 C CA . LEU A 1 185 ? 5.629 11.728 3.525 1.00 69.62 185 LEU A CA 1
ATOM 1420 C C . LEU A 1 185 ? 4.509 11.659 2.479 1.00 69.62 185 LEU A C 1
ATOM 1422 O O . LEU A 1 185 ? 3.459 12.261 2.660 1.00 69.62 185 LEU A O 1
ATOM 1426 N N . PHE A 1 186 ? 4.711 10.892 1.409 1.00 66.62 186 PHE A N 1
ATOM 1427 C CA . PHE A 1 186 ? 3.702 10.732 0.368 1.00 66.62 186 PHE A CA 1
ATOM 1428 C C . PHE A 1 186 ? 2.553 9.837 0.840 1.00 66.62 186 PHE A C 1
ATOM 1430 O O . PHE A 1 186 ? 1.389 10.197 0.694 1.00 66.62 186 PHE A O 1
ATOM 1437 N N . ALA A 1 187 ? 2.884 8.711 1.483 1.00 74.56 187 ALA A N 1
ATOM 1438 C CA . ALA A 1 187 ? 1.881 7.867 2.124 1.00 74.56 187 ALA A CA 1
ATOM 1439 C C . ALA A 1 187 ? 1.138 8.627 3.235 1.00 74.56 187 ALA A C 1
ATOM 1441 O O . ALA A 1 187 ? -0.057 8.427 3.423 1.00 74.56 187 ALA A O 1
ATOM 1442 N N . PHE A 1 188 ? 1.829 9.532 3.941 1.00 80.44 188 PHE A N 1
ATOM 1443 C CA . PHE A 1 188 ? 1.215 10.400 4.942 1.00 80.44 188 PHE A CA 1
ATOM 1444 C C . PHE A 1 188 ? 0.208 11.381 4.332 1.00 80.44 188 PHE A C 1
ATOM 1446 O O . PHE A 1 188 ? -0.839 11.595 4.930 1.00 80.44 188 PHE A O 1
ATOM 1453 N N . GLU A 1 189 ? 0.501 11.976 3.173 1.00 78.12 189 GLU A N 1
ATOM 1454 C CA . GLU A 1 189 ? -0.410 12.912 2.499 1.00 78.12 189 GLU A CA 1
ATOM 1455 C C . GLU A 1 189 ? -1.696 12.225 2.031 1.00 78.12 189 GLU A C 1
ATOM 1457 O O . GLU A 1 189 ? -2.781 12.672 2.400 1.00 78.12 189 GLU A O 1
ATOM 1462 N N . ASP A 1 190 ? -1.578 11.104 1.315 1.00 79.94 190 ASP A N 1
ATOM 1463 C CA . ASP A 1 190 ? -2.732 10.317 0.855 1.00 79.94 190 ASP A CA 1
ATOM 1464 C C . ASP A 1 190 ? -3.560 9.792 2.043 1.00 79.94 190 ASP A C 1
ATOM 1466 O O . ASP A 1 190 ? -4.787 9.893 2.076 1.00 79.94 190 ASP A O 1
ATOM 1470 N N . TRP A 1 191 ? -2.893 9.308 3.094 1.00 88.19 191 TRP A N 1
ATOM 1471 C CA . TRP A 1 191 ? -3.575 8.889 4.316 1.00 88.19 191 TRP A CA 1
ATOM 1472 C C . TRP A 1 191 ? -4.265 10.051 5.047 1.00 88.19 191 TRP A C 1
ATOM 1474 O O . TRP A 1 191 ? -5.381 9.890 5.544 1.00 88.19 191 TRP A O 1
ATOM 1484 N N . ALA A 1 192 ? -3.631 11.223 5.124 1.00 85.75 192 ALA A N 1
ATOM 1485 C CA . ALA A 1 192 ? -4.185 12.385 5.812 1.00 85.75 192 ALA A CA 1
ATOM 1486 C C . ALA A 1 192 ? -5.456 12.904 5.125 1.00 85.75 192 ALA A C 1
ATOM 1488 O O . ALA A 1 192 ? -6.379 13.335 5.818 1.00 85.75 192 ALA A O 1
ATOM 1489 N N . GLU A 1 193 ? -5.532 12.838 3.794 1.00 86.06 193 GLU A N 1
ATOM 1490 C CA . GLU A 1 193 ? -6.758 13.140 3.046 1.00 86.06 193 GLU A CA 1
ATOM 1491 C C . GLU A 1 193 ? -7.872 12.148 3.397 1.00 86.06 193 GLU A C 1
ATOM 1493 O O . GLU A 1 193 ? -8.936 12.562 3.861 1.00 86.06 193 GLU A O 1
ATOM 1498 N N . ARG A 1 194 ? -7.590 10.839 3.345 1.00 84.81 194 ARG A N 1
ATOM 1499 C CA . ARG A 1 194 ? -8.556 9.795 3.741 1.00 84.81 194 ARG A CA 1
ATOM 1500 C C . ARG A 1 194 ? -9.015 9.934 5.194 1.00 84.81 194 ARG A C 1
ATOM 1502 O O . ARG A 1 194 ? -10.176 9.672 5.509 1.00 84.81 194 ARG A O 1
ATOM 1509 N N . PHE A 1 195 ? -8.129 10.363 6.094 1.00 86.88 195 PHE A N 1
ATOM 1510 C CA . PHE A 1 195 ? -8.465 10.645 7.489 1.00 86.88 195 PHE A CA 1
ATOM 1511 C C . PHE A 1 195 ? -9.461 11.805 7.615 1.00 86.88 195 PHE A C 1
ATOM 1513 O O . PHE A 1 195 ? -10.411 11.721 8.398 1.00 86.88 195 PHE A O 1
ATOM 1520 N N . LYS A 1 196 ? -9.274 12.883 6.844 1.00 86.50 196 LYS A N 1
ATOM 1521 C CA . LYS A 1 196 ? -10.214 14.014 6.817 1.00 86.50 196 LYS A CA 1
ATOM 1522 C C . LYS A 1 196 ? -11.556 13.604 6.224 1.00 86.50 196 LYS A C 1
ATOM 1524 O O . LYS A 1 196 ? -12.589 13.936 6.802 1.00 86.50 196 LYS A O 1
ATOM 1529 N N . ASP A 1 197 ? -11.544 12.832 5.144 1.00 86.12 197 ASP A N 1
ATOM 1530 C CA . ASP A 1 197 ? -12.763 12.304 4.531 1.00 86.12 197 ASP A CA 1
ATOM 1531 C C . ASP A 1 197 ? -13.530 11.413 5.510 1.00 86.12 197 ASP A C 1
ATOM 1533 O O . ASP A 1 197 ? -14.738 11.567 5.676 1.00 86.12 197 ASP A O 1
ATOM 1537 N N . TYR A 1 198 ? -12.827 10.560 6.257 1.00 84.50 198 TYR A N 1
ATOM 1538 C CA . TYR A 1 198 ? -13.420 9.751 7.319 1.00 84.50 198 TYR A CA 1
ATOM 1539 C C . TYR A 1 198 ? -14.106 10.603 8.400 1.00 84.50 198 TYR A C 1
ATOM 1541 O O . TYR A 1 198 ? -15.223 10.294 8.824 1.00 84.50 198 TYR A O 1
ATOM 1549 N N . LEU A 1 199 ? -13.472 11.696 8.838 1.00 84.25 199 LEU A N 1
ATOM 1550 C CA . LEU A 1 199 ? -14.075 12.608 9.814 1.00 84.25 199 LEU A CA 1
ATOM 1551 C C . LEU A 1 199 ? -15.326 13.302 9.258 1.00 84.25 199 LEU A C 1
ATOM 1553 O O . LEU A 1 199 ? -16.293 13.473 10.002 1.00 84.25 199 LEU A O 1
ATOM 1557 N N . SER A 1 200 ? -15.321 13.656 7.972 1.00 83.25 200 SER A N 1
ATOM 1558 C CA . SER A 1 200 ? -16.446 14.296 7.278 1.00 83.25 200 SER A CA 1
ATOM 1559 C C . SER A 1 200 ? -17.626 13.338 7.059 1.00 83.25 200 SER A C 1
ATOM 1561 O O . SER A 1 200 ? -18.776 13.707 7.289 1.00 83.25 200 SER A O 1
ATOM 1563 N N . VAL A 1 201 ? -17.355 12.090 6.663 1.00 80.56 201 VAL A N 1
ATOM 1564 C CA . VAL A 1 201 ? -18.373 11.058 6.378 1.00 80.56 201 VAL A CA 1
ATOM 1565 C C . VAL A 1 201 ? -18.997 10.490 7.656 1.00 80.56 201 VAL A C 1
ATOM 1567 O O . VAL A 1 201 ? -20.132 10.022 7.633 1.00 80.56 201 VAL A O 1
ATOM 1570 N N . SER A 1 202 ? -18.311 10.588 8.801 1.00 74.25 202 SER A N 1
ATOM 1571 C CA . SER A 1 202 ? -18.807 10.105 10.099 1.00 74.25 202 SER A CA 1
ATOM 1572 C C . SER A 1 202 ? -20.138 10.741 10.547 1.00 74.25 202 SER A C 1
ATOM 1574 O O . SER A 1 202 ? -20.711 10.255 11.525 1.00 74.25 202 SER A O 1
ATOM 1576 N N . GLY A 1 203 ? -20.611 11.825 9.913 1.00 63.72 203 GLY A N 1
ATOM 1577 C CA . GLY A 1 203 ? -21.921 12.448 10.175 1.00 63.72 203 GLY A CA 1
ATOM 1578 C C . GLY A 1 203 ? -22.101 13.013 11.591 1.00 63.72 203 GLY A C 1
ATOM 1579 O O . GLY A 1 203 ? -23.192 13.438 11.965 1.00 63.72 203 GLY A O 1
ATOM 1580 N N . LYS A 1 204 ? -21.034 13.006 12.395 1.00 76.25 204 LYS A N 1
ATOM 1581 C CA . LYS A 1 204 ? -21.015 13.391 13.803 1.00 76.25 204 LYS A CA 1
ATOM 1582 C C . LYS A 1 204 ? -20.168 14.648 13.953 1.00 76.25 204 LYS A C 1
ATOM 1584 O O . LYS A 1 204 ? -19.031 14.697 13.492 1.00 76.25 204 LYS A O 1
ATOM 1589 N N . ASN A 1 205 ? -20.724 15.660 14.615 1.00 76.38 205 ASN A N 1
ATOM 1590 C CA . ASN A 1 205 ? -20.022 16.908 14.904 1.00 76.38 205 ASN A CA 1
ATOM 1591 C C . ASN A 1 205 ? -19.016 16.677 16.034 1.00 76.38 205 ASN A C 1
ATOM 1593 O O . ASN A 1 205 ? -19.319 16.901 17.203 1.00 76.38 205 ASN A O 1
ATOM 1597 N N . TRP A 1 206 ? -17.839 16.171 15.680 1.00 80.44 206 TRP A N 1
ATOM 1598 C CA . TRP A 1 206 ? -16.727 16.000 16.607 1.00 80.44 206 TRP A CA 1
ATOM 1599 C C . TRP A 1 206 ? -16.148 17.356 17.010 1.00 80.44 206 TRP A C 1
ATOM 1601 O O . TRP A 1 206 ? -15.955 18.226 16.153 1.00 80.44 206 TRP A O 1
ATOM 1611 N N . THR A 1 207 ? -15.811 17.523 18.287 1.00 86.19 207 THR A N 1
ATOM 1612 C CA . THR A 1 207 ? -14.996 18.663 18.723 1.00 86.19 207 THR A CA 1
ATOM 1613 C C . THR A 1 207 ? -13.566 18.508 18.203 1.00 86.19 207 THR A C 1
ATOM 1615 O O . THR A 1 207 ? -13.116 17.398 17.903 1.00 86.19 207 THR A O 1
ATOM 1618 N N . ASP A 1 208 ? -12.817 19.603 18.083 1.00 84.31 208 ASP A N 1
ATOM 1619 C CA . ASP A 1 208 ? -11.445 19.519 17.571 1.00 84.31 208 ASP A CA 1
ATOM 1620 C C . ASP A 1 208 ? -10.537 18.669 18.476 1.00 84.31 208 ASP A C 1
ATOM 1622 O O . ASP A 1 208 ? -9.714 17.906 17.974 1.00 84.31 208 ASP A O 1
ATOM 1626 N N . GLU A 1 209 ? -10.778 18.668 19.790 1.00 84.62 209 GLU A N 1
ATOM 1627 C CA . GLU A 1 209 ? -10.101 17.785 20.750 1.00 84.62 209 GLU A CA 1
ATOM 1628 C C . GLU A 1 209 ? -10.396 16.296 20.492 1.00 84.62 209 GLU A C 1
ATOM 1630 O O . GLU A 1 209 ? -9.492 15.453 20.533 1.00 84.62 209 GLU A O 1
ATOM 1635 N N . GLU A 1 210 ? -11.645 15.947 20.171 1.00 84.75 210 GLU A N 1
ATOM 1636 C CA . GLU A 1 210 ? -12.034 14.573 19.831 1.00 84.75 210 GLU A CA 1
ATOM 1637 C C . GLU A 1 210 ? -11.418 14.124 18.504 1.00 84.75 210 GLU A C 1
ATOM 1639 O O . GLU A 1 210 ? -10.956 12.984 18.380 1.00 84.75 210 GLU A O 1
ATOM 1644 N N . LYS A 1 211 ? -11.371 15.015 17.508 1.00 86.94 211 LYS A N 1
ATOM 1645 C CA . LYS A 1 211 ? -10.738 14.715 16.220 1.00 86.94 211 LYS A CA 1
ATOM 1646 C C . LYS A 1 211 ? -9.226 14.522 16.366 1.00 86.94 211 LYS A C 1
ATOM 1648 O O . LYS A 1 211 ? -8.676 13.577 15.805 1.00 86.94 211 LYS A O 1
ATOM 1653 N N . VAL A 1 212 ? -8.558 15.355 17.165 1.00 86.62 212 VAL A N 1
ATOM 1654 C CA . VAL A 1 212 ? -7.125 15.218 17.481 1.00 86.62 212 VAL A CA 1
ATOM 1655 C C . VAL A 1 212 ? -6.858 13.933 18.275 1.00 86.62 212 VAL A C 1
ATOM 1657 O O . VAL A 1 212 ? -5.868 13.237 18.036 1.00 86.62 212 VAL A O 1
ATOM 1660 N N . THR A 1 213 ? -7.769 13.547 19.170 1.00 85.56 213 THR A N 1
ATOM 1661 C CA . THR A 1 213 ? -7.682 12.266 19.886 1.00 85.56 213 THR A CA 1
ATOM 1662 C C . THR A 1 213 ? -7.779 11.079 18.927 1.00 85.56 213 THR A C 1
ATOM 1664 O O . THR A 1 213 ? -6.997 10.133 19.042 1.00 85.56 213 THR A O 1
ATOM 1667 N N . ARG A 1 214 ? -8.671 11.139 17.930 1.00 86.00 214 ARG A N 1
ATOM 1668 C CA . ARG A 1 214 ? -8.727 10.130 16.859 1.00 86.00 214 ARG A CA 1
ATOM 1669 C C . ARG A 1 214 ? -7.474 10.097 16.011 1.00 86.00 214 ARG A C 1
ATOM 1671 O O . ARG A 1 214 ? -6.987 9.009 15.727 1.00 86.00 214 ARG A O 1
ATOM 1678 N N . LEU A 1 215 ? -6.937 11.263 15.662 1.00 86.25 215 LEU A N 1
ATOM 1679 C CA . LEU A 1 215 ? -5.688 11.359 14.917 1.00 86.25 215 LEU A CA 1
ATOM 1680 C C . LEU A 1 215 ? -4.576 10.611 15.661 1.00 86.25 215 LEU A C 1
ATOM 1682 O O . LEU A 1 215 ? -3.904 9.766 15.087 1.00 86.25 215 LEU A O 1
ATOM 1686 N N . LYS A 1 216 ? -4.452 10.814 16.977 1.00 86.25 216 LYS A N 1
ATOM 1687 C CA . LYS A 1 216 ? -3.473 10.104 17.816 1.00 86.25 216 LYS A CA 1
ATOM 1688 C C . LYS A 1 216 ? -3.661 8.581 17.837 1.00 86.25 216 LYS A C 1
ATOM 1690 O O . LYS A 1 216 ? -2.672 7.859 17.977 1.00 86.25 216 LYS A O 1
ATOM 1695 N N . LEU A 1 217 ? -4.901 8.094 17.776 1.00 85.50 217 LEU A N 1
ATOM 1696 C CA . LEU A 1 217 ? -5.212 6.657 17.739 1.00 85.50 217 LEU A CA 1
ATOM 1697 C C . LEU A 1 217 ? -4.921 6.037 16.371 1.00 85.50 217 LEU A C 1
ATOM 1699 O O . LEU A 1 217 ? -4.559 4.867 16.300 1.00 85.50 217 LEU A O 1
ATOM 1703 N N . ALA A 1 218 ? -5.047 6.829 15.312 1.00 86.12 218 ALA A N 1
ATOM 1704 C CA . ALA A 1 218 ? -4.819 6.401 13.944 1.00 86.12 218 ALA A CA 1
ATOM 1705 C C . ALA A 1 218 ? -3.338 6.445 13.525 1.00 86.12 218 ALA A C 1
ATOM 1707 O O . ALA A 1 218 ? -3.014 6.070 12.405 1.00 86.12 218 ALA A O 1
ATOM 1708 N N . LEU A 1 219 ? -2.434 6.865 14.417 1.00 86.81 219 LEU A N 1
ATOM 1709 C CA . LEU A 1 219 ? -0.986 6.867 14.202 1.00 86.81 219 LEU A CA 1
ATOM 1710 C C . LEU A 1 219 ? -0.315 5.725 14.975 1.00 86.81 219 LEU A C 1
ATOM 1712 O O . LEU A 1 219 ? -0.620 5.477 16.146 1.00 86.81 219 LEU A O 1
ATOM 1716 N N . LYS A 1 220 ? 0.684 5.091 14.361 1.00 86.12 220 LYS A N 1
ATOM 1717 C CA . LYS A 1 220 ? 1.517 4.033 14.951 1.00 86.12 220 LYS A CA 1
ATOM 1718 C C . LYS A 1 220 ? 3.000 4.395 14.875 1.00 86.12 220 LYS A C 1
ATOM 1720 O O . LYS A 1 220 ? 3.379 5.319 14.166 1.00 86.12 220 LYS A O 1
ATOM 1725 N N . ASP A 1 221 ? 3.816 3.690 15.657 1.00 83.50 221 ASP A N 1
ATOM 1726 C CA . ASP A 1 221 ? 5.280 3.685 15.577 1.00 83.50 221 ASP A CA 1
ATOM 1727 C C . ASP A 1 221 ? 5.894 5.101 15.532 1.00 83.50 221 ASP A C 1
ATOM 1729 O O . ASP A 1 221 ? 5.678 5.907 16.448 1.00 83.50 221 ASP A O 1
ATOM 1733 N N . THR A 1 222 ? 6.653 5.413 14.481 1.00 78.19 222 THR A N 1
ATOM 1734 C CA . THR A 1 222 ? 7.399 6.666 14.335 1.00 78.19 222 THR A CA 1
ATOM 1735 C C . THR A 1 222 ? 6.496 7.908 14.237 1.00 78.19 222 THR A C 1
ATOM 1737 O O . THR A 1 222 ? 6.707 8.841 15.021 1.00 78.19 222 THR A O 1
ATOM 1740 N N . PRO A 1 223 ? 5.457 7.958 13.376 1.00 82.25 223 PRO A N 1
ATOM 1741 C CA . PRO A 1 223 ? 4.487 9.059 13.368 1.00 82.25 223 PRO A CA 1
ATOM 1742 C C . PRO A 1 223 ? 3.844 9.336 14.734 1.00 82.25 223 PRO A C 1
ATOM 1744 O O . PRO A 1 223 ? 3.660 10.492 15.120 1.00 82.25 223 PRO A O 1
ATOM 1747 N N . ARG A 1 224 ? 3.561 8.289 15.521 1.00 84.75 224 ARG A N 1
ATOM 1748 C CA . ARG A 1 224 ? 3.001 8.437 16.874 1.00 84.75 224 ARG A CA 1
ATOM 1749 C C . ARG A 1 224 ? 4.003 9.027 17.865 1.00 84.75 224 ARG A C 1
ATOM 1751 O O . ARG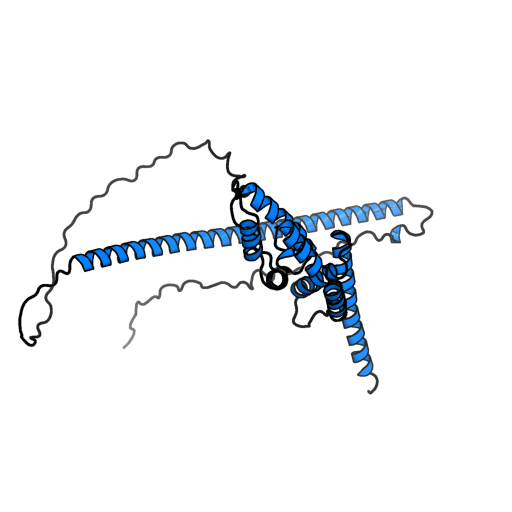 A 1 224 ? 3.604 9.783 18.752 1.00 84.75 224 ARG A O 1
ATOM 1758 N N . ALA A 1 225 ? 5.284 8.680 17.746 1.00 82.56 225 ALA A N 1
ATOM 1759 C CA . ALA A 1 225 ? 6.343 9.286 18.549 1.00 82.56 225 ALA A CA 1
ATOM 1760 C C . ALA A 1 225 ? 6.492 10.779 18.220 1.00 82.56 225 ALA A C 1
ATOM 1762 O O . ALA A 1 225 ? 6.465 11.601 19.133 1.00 82.56 225 ALA A O 1
ATOM 1763 N N . LEU A 1 226 ? 6.513 11.133 16.930 1.00 82.56 226 LEU A N 1
ATOM 1764 C CA . LEU A 1 226 ? 6.570 12.527 16.475 1.00 82.56 226 LEU A CA 1
ATOM 1765 C C . LEU A 1 226 ? 5.367 13.343 16.953 1.00 82.56 226 LEU A C 1
ATOM 1767 O O . LEU A 1 226 ? 5.529 14.487 17.366 1.00 82.56 226 LEU A O 1
ATOM 1771 N N . PHE A 1 227 ? 4.174 12.742 16.964 1.00 86.75 227 PHE A N 1
ATOM 1772 C CA . PHE A 1 227 ? 2.974 13.390 17.487 1.00 86.75 227 PHE A CA 1
ATOM 1773 C C . PHE A 1 227 ? 3.099 13.756 18.976 1.00 86.75 227 PHE A C 1
ATOM 1775 O O . PHE A 1 227 ? 2.617 14.803 19.398 1.00 86.75 227 PHE A O 1
ATOM 1782 N N . LYS A 1 228 ? 3.760 12.920 19.791 1.00 87.19 228 LYS A N 1
ATOM 1783 C CA . LYS A 1 228 ? 3.975 13.202 21.224 1.00 87.19 228 LYS A CA 1
ATOM 1784 C C . LYS A 1 228 ? 4.952 14.353 21.473 1.00 87.19 228 LYS A C 1
ATOM 1786 O O . LYS A 1 228 ? 4.913 14.939 22.548 1.00 87.19 228 LYS A O 1
ATOM 1791 N N . GLU A 1 229 ? 5.819 14.656 20.511 1.00 85.38 229 GLU A N 1
ATOM 1792 C CA . GLU A 1 229 ? 6.760 15.778 20.583 1.00 85.38 229 GLU A CA 1
ATOM 1793 C C . GLU A 1 229 ? 6.136 17.117 20.158 1.00 85.38 229 GLU A C 1
ATOM 1795 O O . GLU A 1 229 ? 6.798 18.154 20.242 1.00 85.38 229 GLU A O 1
ATOM 1800 N N . LEU A 1 230 ? 4.892 17.112 19.666 1.00 85.81 230 LEU A N 1
ATOM 1801 C CA . LEU A 1 230 ? 4.209 18.330 19.245 1.00 85.81 230 LEU A CA 1
ATOM 1802 C C . LEU A 1 230 ? 3.807 19.186 20.444 1.00 85.81 230 LEU A C 1
ATOM 1804 O O . LEU A 1 230 ? 3.382 18.693 21.490 1.00 85.81 230 LEU A O 1
ATOM 1808 N N . LEU A 1 231 ? 3.910 20.501 20.269 1.00 83.19 231 LEU A N 1
ATOM 1809 C CA . LEU A 1 231 ? 3.504 21.457 21.291 1.00 83.19 231 LEU A CA 1
ATOM 1810 C C . LEU A 1 231 ? 1.972 21.516 21.395 1.00 83.19 231 LEU A C 1
ATOM 1812 O O . LEU A 1 231 ? 1.294 21.412 20.373 1.00 83.19 231 LEU A O 1
ATOM 1816 N N . PRO A 1 232 ? 1.407 21.824 22.579 1.00 78.06 232 PRO A N 1
ATOM 1817 C CA . PRO A 1 232 ? -0.035 22.027 22.755 1.00 78.06 232 PRO A CA 1
ATOM 1818 C C . PRO A 1 232 ? -0.648 23.049 21.783 1.00 78.06 232 PRO A C 1
ATOM 1820 O O . PRO A 1 232 ? -1.803 22.934 21.391 1.00 78.06 232 PRO A O 1
ATOM 1823 N N . ALA A 1 233 ? 0.137 24.040 21.352 1.00 77.44 233 ALA A N 1
ATOM 1824 C CA . ALA A 1 233 ? -0.282 25.034 20.366 1.00 77.44 233 ALA A CA 1
ATOM 1825 C C . ALA A 1 233 ? -0.466 24.461 18.947 1.00 77.44 233 ALA A C 1
ATOM 1827 O O . ALA A 1 233 ? -1.226 25.026 18.170 1.00 77.44 233 ALA A O 1
ATOM 1828 N N . GLN A 1 234 ? 0.210 23.354 18.623 1.00 79.06 234 GLN A N 1
ATOM 1829 C CA . GLN A 1 234 ? 0.188 22.687 17.316 1.00 79.06 234 GLN A CA 1
ATOM 1830 C C . GLN A 1 234 ? -0.861 21.571 17.236 1.00 79.06 234 GLN A C 1
ATOM 1832 O O . GLN A 1 234 ? -1.086 21.027 16.166 1.00 79.06 234 GLN A O 1
ATOM 1837 N N . ILE A 1 235 ? -1.499 21.220 18.356 1.00 85.38 235 ILE A N 1
ATOM 1838 C CA . ILE A 1 235 ? -2.536 20.177 18.446 1.00 85.38 235 ILE A CA 1
ATOM 1839 C C . ILE A 1 235 ? -3.919 20.765 18.754 1.00 85.38 235 ILE A C 1
ATOM 1841 O O . ILE A 1 235 ? -4.779 20.081 19.300 1.00 85.38 235 ILE A O 1
ATOM 1845 N N . ARG A 1 236 ? -4.124 22.049 18.436 1.00 81.56 236 ARG A N 1
ATOM 1846 C CA . ARG A 1 236 ? -5.406 22.744 18.632 1.00 81.56 236 ARG A CA 1
ATOM 1847 C C . ARG A 1 236 ? -6.461 22.290 17.638 1.00 81.56 236 ARG A C 1
ATOM 1849 O O . ARG A 1 236 ? -7.623 22.159 17.997 1.00 81.56 236 ARG A O 1
ATOM 1856 N N . THR A 1 237 ? -6.038 22.045 16.405 1.00 85.75 237 THR A N 1
ATOM 1857 C CA . THR A 1 237 ? -6.885 21.547 15.329 1.00 85.75 237 THR A CA 1
ATOM 1858 C C . THR A 1 237 ? -6.213 20.351 14.666 1.00 85.75 237 THR A C 1
ATOM 1860 O O . THR A 1 237 ? -5.001 20.144 14.781 1.00 85.75 237 THR A O 1
ATOM 1863 N N . VAL A 1 238 ? -7.003 19.547 13.956 1.00 84.81 238 VAL A N 1
ATOM 1864 C CA . VAL A 1 238 ? -6.470 18.440 13.150 1.00 84.81 238 VAL A CA 1
ATOM 1865 C C . VAL A 1 238 ? -5.538 18.956 12.063 1.00 84.81 238 VAL A C 1
ATOM 1867 O O . VAL A 1 238 ? -4.500 18.349 11.827 1.00 84.81 238 VAL A O 1
ATOM 1870 N N . ASP A 1 239 ? -5.880 20.074 11.424 1.00 84.69 239 ASP A N 1
ATOM 1871 C CA . ASP A 1 239 ? -5.064 20.651 10.358 1.00 84.69 239 ASP A CA 1
ATOM 1872 C C . ASP A 1 239 ? -3.709 21.132 10.880 1.00 84.69 239 ASP A C 1
ATOM 1874 O O . ASP A 1 239 ? -2.682 20.824 10.276 1.00 84.69 239 ASP A O 1
ATOM 1878 N N . ASP A 1 240 ? -3.676 21.796 12.039 1.00 86.56 240 ASP A N 1
ATOM 1879 C CA . ASP A 1 240 ? -2.420 22.204 12.678 1.00 86.56 240 ASP A CA 1
ATOM 1880 C C . ASP A 1 240 ? -1.561 20.989 13.042 1.00 86.56 240 ASP A C 1
ATOM 1882 O O . ASP A 1 240 ? -0.351 20.980 12.795 1.00 86.56 240 ASP A O 1
ATOM 1886 N N . ALA A 1 241 ? -2.192 19.933 13.563 1.00 85.81 241 ALA A N 1
ATOM 1887 C CA . ALA A 1 241 ? -1.502 18.715 13.960 1.00 85.81 241 ALA A CA 1
ATOM 1888 C C . ALA A 1 241 ? -0.935 17.955 12.751 1.00 85.81 241 ALA A C 1
ATOM 1890 O O . ALA A 1 241 ? 0.213 17.509 12.786 1.00 85.81 241 ALA A O 1
ATOM 1891 N N . LEU A 1 242 ? -1.706 17.839 11.665 1.00 87.31 242 LEU A N 1
ATOM 1892 C CA . LEU A 1 242 ? -1.264 17.224 10.412 1.00 87.31 242 LEU A CA 1
ATOM 1893 C C . LEU A 1 242 ? -0.145 18.037 9.754 1.00 87.31 242 LEU A C 1
ATOM 1895 O O . LEU A 1 242 ? 0.839 17.457 9.299 1.00 87.31 242 LEU A O 1
ATOM 1899 N N . ASN A 1 243 ? -0.240 19.368 9.758 1.00 85.75 243 ASN A N 1
ATOM 1900 C CA . ASN A 1 243 ? 0.804 20.246 9.227 1.00 85.75 243 ASN A CA 1
ATOM 1901 C C . ASN A 1 243 ? 2.098 20.159 10.046 1.00 85.75 243 ASN A C 1
ATOM 1903 O O . ASN A 1 243 ? 3.192 20.092 9.482 1.00 85.75 243 ASN A O 1
ATOM 1907 N N . ALA A 1 244 ? 1.997 20.112 11.375 1.00 84.75 244 ALA A N 1
ATOM 1908 C CA . ALA A 1 244 ? 3.155 19.968 12.248 1.00 84.75 244 ALA A CA 1
ATOM 1909 C C . ALA A 1 244 ? 3.809 18.581 12.117 1.00 84.75 244 ALA A C 1
ATOM 1911 O O . ALA A 1 244 ? 5.039 18.481 12.076 1.00 84.75 244 ALA A O 1
ATOM 1912 N N . LEU A 1 245 ? 3.006 17.519 11.978 1.00 84.75 245 LEU A N 1
ATOM 1913 C CA . LEU A 1 245 ? 3.495 16.178 11.648 1.00 84.75 245 LEU A CA 1
ATOM 1914 C C . LEU A 1 245 ? 4.193 16.148 10.290 1.00 84.75 245 LEU A C 1
ATOM 1916 O O . LEU A 1 245 ? 5.302 15.626 10.200 1.00 84.75 245 LEU A O 1
ATOM 1920 N N . ARG A 1 246 ? 3.597 16.759 9.261 1.00 84.56 246 ARG A N 1
ATOM 1921 C CA . ARG A 1 246 ? 4.198 16.881 7.927 1.00 84.56 246 ARG A CA 1
ATOM 1922 C C . ARG A 1 246 ? 5.560 17.561 7.996 1.00 84.56 246 ARG A C 1
ATOM 1924 O O . ARG A 1 246 ? 6.528 17.036 7.460 1.00 84.56 246 ARG A O 1
ATOM 1931 N N . ALA A 1 247 ? 5.664 18.680 8.712 1.00 82.81 247 ALA A N 1
ATOM 1932 C CA . ALA A 1 247 ? 6.922 19.408 8.876 1.00 82.81 247 ALA A CA 1
ATOM 1933 C C . ALA A 1 247 ? 7.999 18.586 9.610 1.00 82.81 247 ALA A C 1
ATOM 1935 O O . ALA A 1 247 ? 9.189 18.702 9.316 1.00 82.81 247 ALA A O 1
ATOM 1936 N N . LYS A 1 248 ? 7.598 17.738 10.564 1.00 80.75 248 LYS A N 1
ATOM 1937 C CA . LYS A 1 248 ? 8.506 16.826 11.276 1.00 80.75 248 LYS A CA 1
ATOM 1938 C C . LYS A 1 248 ? 8.928 15.636 10.414 1.00 80.75 248 LYS A C 1
ATOM 1940 O O . LYS A 1 248 ? 10.091 15.239 10.484 1.00 80.75 248 LYS A O 1
ATOM 1945 N N . LEU A 1 249 ? 8.020 15.096 9.601 1.00 77.00 249 LEU A N 1
ATOM 1946 C CA . LEU A 1 249 ? 8.302 14.029 8.638 1.00 77.00 249 LEU A CA 1
ATOM 1947 C C . LEU A 1 249 ? 9.222 14.525 7.506 1.00 77.00 249 LEU A C 1
ATOM 1949 O O . LEU A 1 249 ? 10.176 13.827 7.175 1.00 77.00 249 LEU A O 1
ATOM 1953 N N . ASP A 1 250 ? 9.040 15.759 7.017 1.00 76.25 250 ASP A N 1
ATOM 1954 C CA . ASP A 1 250 ? 9.918 16.416 6.023 1.00 76.25 250 ASP A CA 1
ATOM 1955 C C . ASP A 1 250 ? 11.168 17.088 6.629 1.00 76.25 250 ASP A C 1
ATOM 1957 O O . ASP A 1 250 ? 11.817 17.930 5.999 1.00 76.25 250 ASP A O 1
ATOM 1961 N N . SER A 1 251 ? 11.517 16.784 7.883 1.00 77.38 251 SER A N 1
ATOM 1962 C CA . SER A 1 251 ? 12.619 17.477 8.554 1.00 77.38 251 SER A CA 1
ATOM 1963 C C . SER A 1 251 ? 13.916 17.385 7.728 1.00 77.38 251 SER A C 1
ATOM 1965 O O . SER A 1 251 ? 14.332 16.279 7.362 1.00 77.38 251 SER A O 1
ATOM 1967 N N . PRO A 1 252 ? 14.635 18.504 7.488 1.00 69.94 252 PRO A N 1
ATOM 1968 C CA . PRO A 1 252 ? 15.917 18.496 6.781 1.00 69.94 252 PRO A CA 1
ATOM 1969 C C . PRO A 1 252 ? 16.927 17.509 7.377 1.00 69.94 252 PRO A C 1
ATOM 1971 O O . PRO A 1 252 ? 17.721 16.920 6.650 1.00 69.94 252 PRO A O 1
ATOM 1974 N N . GLN A 1 253 ? 16.861 17.290 8.692 1.00 72.75 253 GLN A N 1
ATOM 1975 C CA . GLN A 1 253 ? 17.689 16.317 9.401 1.00 72.75 253 GLN A CA 1
ATOM 1976 C C . GLN A 1 253 ? 17.336 14.877 9.012 1.00 72.75 253 GLN A C 1
ATOM 1978 O O . GLN A 1 253 ? 18.237 14.078 8.777 1.00 72.75 253 GLN A O 1
ATOM 1983 N N . ARG A 1 254 ? 16.042 14.547 8.889 1.00 71.06 254 ARG A N 1
ATOM 1984 C CA . ARG A 1 254 ? 15.593 13.232 8.407 1.00 71.06 254 ARG A CA 1
ATOM 1985 C C . ARG A 1 254 ? 16.006 13.004 6.961 1.00 71.06 254 ARG A C 1
ATOM 1987 O O . ARG A 1 254 ? 16.478 11.918 6.647 1.00 71.06 254 ARG A O 1
ATOM 1994 N N . ARG A 1 255 ? 15.920 14.031 6.109 1.00 74.75 255 ARG A N 1
ATOM 1995 C CA . ARG A 1 255 ? 16.416 13.952 4.725 1.00 74.75 255 ARG A CA 1
ATOM 1996 C C . ARG A 1 255 ? 17.913 13.681 4.680 1.00 74.75 255 ARG A C 1
ATOM 1998 O O . ARG A 1 255 ? 18.361 12.844 3.909 1.00 74.75 255 ARG A O 1
ATOM 2005 N N . GLU A 1 256 ? 18.687 14.357 5.522 1.00 73.19 256 GLU A N 1
ATOM 2006 C CA . GLU A 1 256 ? 20.133 14.155 5.601 1.00 73.19 256 GLU A CA 1
ATOM 2007 C C . GLU A 1 256 ? 20.495 12.755 6.125 1.00 73.19 256 GLU A C 1
ATOM 2009 O O . GLU A 1 256 ? 21.382 12.100 5.580 1.00 73.19 256 GLU A O 1
ATOM 2014 N N . ILE A 1 257 ? 19.768 12.249 7.126 1.00 77.56 257 ILE A N 1
ATOM 2015 C CA . ILE A 1 257 ? 19.906 10.864 7.596 1.00 77.56 257 ILE A CA 1
ATOM 2016 C C . ILE A 1 257 ? 19.551 9.891 6.470 1.00 77.56 257 ILE A C 1
ATOM 2018 O O . ILE A 1 257 ? 20.343 9.003 6.181 1.00 77.56 257 ILE A O 1
ATOM 2022 N N . ALA A 1 258 ? 18.431 10.098 5.774 1.00 79.31 258 ALA A N 1
ATOM 2023 C CA . ALA A 1 258 ? 18.019 9.263 4.652 1.00 79.31 258 ALA A CA 1
ATOM 2024 C C . ALA A 1 258 ? 19.057 9.266 3.521 1.00 79.31 258 ALA A C 1
ATOM 2026 O O . ALA A 1 258 ? 19.342 8.204 2.984 1.00 79.31 258 ALA A O 1
ATOM 2027 N N . LYS A 1 259 ? 19.693 10.408 3.210 1.00 79.88 259 LYS A N 1
ATOM 2028 C CA . LYS A 1 259 ? 20.801 10.487 2.235 1.00 79.88 259 LYS A CA 1
ATOM 2029 C C . LYS A 1 259 ? 21.994 9.638 2.656 1.00 79.88 259 LYS A C 1
ATOM 2031 O O . LYS A 1 259 ? 22.540 8.903 1.837 1.00 79.88 259 LYS A O 1
ATOM 2036 N N . ARG A 1 260 ? 22.390 9.714 3.929 1.00 79.44 260 ARG A N 1
ATOM 2037 C CA . ARG A 1 260 ? 23.492 8.901 4.472 1.00 79.44 260 ARG A CA 1
ATOM 2038 C C . ARG A 1 260 ? 23.140 7.419 4.506 1.00 79.44 260 ARG A C 1
ATOM 2040 O O . ARG A 1 260 ? 23.975 6.582 4.193 1.00 79.44 260 ARG A O 1
ATOM 2047 N N . THR A 1 261 ? 21.911 7.077 4.873 1.00 80.31 261 THR A N 1
ATOM 2048 C CA . THR A 1 261 ? 21.452 5.688 4.879 1.00 80.31 261 THR A CA 1
ATOM 2049 C C . THR A 1 261 ? 21.333 5.146 3.460 1.00 80.31 261 THR A C 1
ATOM 2051 O O . THR A 1 261 ? 21.702 3.999 3.241 1.00 80.31 261 THR A O 1
ATOM 2054 N N . LEU A 1 262 ? 20.891 5.958 2.495 1.00 82.62 262 LEU A N 1
ATOM 2055 C CA . LEU A 1 262 ? 20.819 5.606 1.077 1.00 82.62 262 LEU A CA 1
ATOM 2056 C C . LEU A 1 262 ? 22.213 5.322 0.506 1.00 82.62 262 LEU A C 1
ATOM 2058 O O . LEU A 1 262 ? 22.401 4.283 -0.113 1.00 82.62 262 LEU A O 1
ATOM 2062 N N . SER A 1 263 ? 23.210 6.168 0.791 1.00 80.94 263 SER A N 1
ATOM 2063 C CA . SER A 1 263 ? 24.584 5.954 0.306 1.00 80.94 263 SER A CA 1
ATOM 2064 C C . SER A 1 263 ? 25.269 4.718 0.904 1.00 80.94 263 SER A C 1
ATOM 2066 O O . SER A 1 263 ? 26.178 4.151 0.296 1.00 80.94 263 SER A O 1
ATOM 2068 N N . LEU A 1 264 ? 24.827 4.278 2.085 1.00 78.25 264 LEU A N 1
ATOM 2069 C CA . LEU A 1 264 ? 25.276 3.049 2.744 1.00 78.25 264 LEU A CA 1
ATOM 2070 C C . LEU A 1 264 ? 24.379 1.841 2.437 1.00 78.25 264 LEU A C 1
ATOM 2072 O O . LEU A 1 264 ? 24.708 0.715 2.820 1.00 78.25 264 LEU A O 1
ATOM 2076 N N . CYS A 1 265 ? 23.240 2.054 1.778 1.00 80.94 265 CYS A N 1
ATOM 2077 C CA . CYS A 1 265 ? 22.257 1.022 1.511 1.00 80.94 265 CYS A CA 1
ATOM 2078 C C . CYS A 1 265 ? 22.836 0.061 0.478 1.00 80.94 265 CYS A C 1
ATOM 2080 O O . CYS A 1 265 ? 22.973 0.415 -0.682 1.00 80.94 265 CYS A O 1
ATOM 2082 N N . LYS A 1 266 ? 23.183 -1.157 0.898 1.00 83.12 266 LYS A N 1
ATOM 2083 C CA . LYS A 1 266 ? 23.582 -2.253 0.009 1.00 83.12 266 LYS A CA 1
ATOM 2084 C C . LYS A 1 266 ? 22.641 -3.432 0.183 1.00 83.12 266 LYS A C 1
ATOM 2086 O O . LYS A 1 266 ? 22.129 -3.636 1.289 1.00 83.12 266 LYS A O 1
ATOM 2091 N N . GLN A 1 267 ? 22.401 -4.172 -0.897 1.00 82.88 267 GLN A N 1
ATOM 2092 C CA . GLN A 1 267 ? 21.707 -5.454 -0.811 1.00 82.88 267 GLN A CA 1
ATOM 2093 C C . GLN A 1 267 ? 22.611 -6.425 -0.050 1.00 82.88 267 GLN A C 1
ATOM 2095 O O . GLN A 1 267 ? 23.795 -6.534 -0.371 1.00 82.88 267 GLN A O 1
ATOM 2100 N N . ARG A 1 268 ? 22.071 -7.078 0.980 1.00 82.88 268 ARG A N 1
ATOM 2101 C CA . ARG A 1 268 ? 22.810 -8.109 1.721 1.00 82.88 268 ARG A CA 1
ATOM 2102 C C . ARG A 1 268 ? 22.762 -9.441 0.971 1.00 82.88 268 ARG A C 1
ATOM 2104 O O . ARG A 1 268 ? 21.847 -9.668 0.185 1.00 82.88 268 ARG A O 1
ATOM 2111 N N . GLU A 1 269 ? 23.732 -10.315 1.221 1.00 76.06 269 GLU A N 1
ATOM 2112 C CA . GLU A 1 269 ? 23.824 -11.631 0.564 1.00 76.06 269 GLU A CA 1
ATOM 2113 C C . GLU A 1 269 ? 22.642 -12.553 0.912 1.00 76.06 269 GLU A C 1
ATOM 2115 O O . GLU A 1 269 ? 22.231 -13.371 0.095 1.00 76.06 269 GLU A O 1
ATOM 2120 N N . ASP A 1 270 ? 22.058 -12.375 2.098 1.00 83.38 270 ASP A N 1
ATOM 2121 C CA . ASP A 1 270 ? 20.898 -13.102 2.618 1.00 83.38 270 ASP A CA 1
ATOM 2122 C C . ASP A 1 270 ? 19.548 -12.429 2.291 1.00 83.38 270 ASP A C 1
ATOM 2124 O O . ASP A 1 270 ? 18.487 -12.965 2.612 1.00 83.38 270 ASP A O 1
ATOM 2128 N N . GLU A 1 271 ? 19.558 -11.253 1.655 1.00 85.25 271 GLU A N 1
ATOM 2129 C CA . GLU A 1 271 ? 18.363 -10.439 1.419 1.00 85.25 271 GLU A CA 1
ATOM 2130 C C . GLU A 1 271 ? 17.824 -10.615 -0.009 1.00 85.25 271 GLU A C 1
ATOM 2132 O O . GLU A 1 271 ? 18.514 -10.403 -1.013 1.00 85.25 271 GLU A O 1
ATOM 2137 N N . THR A 1 272 ? 16.530 -10.932 -0.122 1.00 83.00 272 THR A N 1
ATOM 2138 C CA . THR A 1 272 ? 15.856 -10.996 -1.427 1.00 83.00 272 THR A CA 1
ATOM 2139 C C . THR A 1 272 ? 15.735 -9.607 -2.062 1.00 83.00 272 THR A C 1
ATOM 2141 O O . THR A 1 272 ? 15.619 -8.590 -1.377 1.00 83.00 272 THR A O 1
ATOM 2144 N N . VAL A 1 273 ? 15.665 -9.549 -3.396 1.00 80.19 273 VAL A N 1
ATOM 2145 C CA . VAL A 1 273 ? 15.496 -8.283 -4.139 1.00 80.19 273 VAL A CA 1
ATOM 2146 C C . VAL A 1 273 ? 14.257 -7.507 -3.673 1.00 80.19 273 VAL A C 1
ATOM 2148 O O . VAL A 1 273 ? 14.298 -6.286 -3.562 1.00 80.19 273 VAL A O 1
ATOM 2151 N N . VAL A 1 274 ? 13.164 -8.204 -3.349 1.00 81.00 274 VAL A N 1
ATOM 2152 C CA . VAL A 1 274 ? 11.918 -7.581 -2.875 1.00 81.00 274 VAL A CA 1
ATOM 2153 C C . VAL A 1 274 ? 12.098 -6.936 -1.498 1.00 81.00 274 VAL A C 1
ATOM 2155 O O . VAL A 1 274 ? 11.631 -5.818 -1.283 1.00 81.00 274 VAL A O 1
ATOM 2158 N N . GLN A 1 275 ? 12.788 -7.607 -0.572 1.00 80.31 275 GLN A N 1
ATOM 2159 C CA . GLN A 1 275 ? 13.097 -7.052 0.752 1.00 80.31 275 GLN A CA 1
ATOM 2160 C C . GLN A 1 275 ? 14.021 -5.836 0.639 1.00 80.31 275 GLN A C 1
ATOM 2162 O O . GLN A 1 275 ? 13.753 -4.803 1.256 1.00 80.31 275 GLN A O 1
ATOM 2167 N N . PHE A 1 276 ? 15.029 -5.920 -0.232 1.00 82.75 276 PHE A N 1
ATOM 2168 C CA . PHE A 1 276 ? 15.932 -4.808 -0.495 1.00 82.75 276 PHE A CA 1
ATOM 2169 C C . PHE A 1 276 ? 15.199 -3.594 -1.078 1.00 82.75 276 PHE A C 1
ATOM 2171 O O . PHE A 1 276 ? 15.351 -2.483 -0.574 1.00 82.75 276 PHE A O 1
ATOM 2178 N N . LEU A 1 277 ? 14.342 -3.791 -2.086 1.00 80.69 277 LEU A N 1
ATOM 2179 C CA . LEU A 1 277 ? 13.536 -2.713 -2.668 1.00 80.69 277 LEU A CA 1
ATOM 2180 C C . LEU A 1 277 ? 12.575 -2.093 -1.648 1.00 80.69 277 LEU A C 1
ATOM 2182 O O . LEU A 1 277 ? 12.425 -0.873 -1.622 1.00 80.69 277 LEU A O 1
ATOM 2186 N N . ARG A 1 278 ? 11.982 -2.903 -0.762 1.00 81.31 278 ARG A N 1
ATOM 2187 C CA . ARG A 1 278 ? 11.130 -2.413 0.333 1.00 81.31 278 ARG A CA 1
ATOM 2188 C C . ARG A 1 278 ? 11.895 -1.492 1.291 1.00 81.31 278 ARG A C 1
ATOM 2190 O O . ARG A 1 278 ? 11.305 -0.557 1.819 1.00 81.31 278 ARG A O 1
ATOM 2197 N N . ARG A 1 279 ? 13.196 -1.724 1.494 1.00 83.62 279 ARG A N 1
ATOM 2198 C CA . ARG A 1 279 ? 14.074 -0.870 2.311 1.00 83.62 279 ARG A CA 1
ATOM 2199 C C . ARG A 1 279 ? 14.611 0.342 1.546 1.00 83.62 279 ARG A C 1
ATOM 2201 O O . ARG A 1 279 ? 14.757 1.410 2.130 1.00 83.62 279 ARG A O 1
ATOM 2208 N N . LEU A 1 280 ? 14.897 0.187 0.255 1.00 82.56 280 LEU A N 1
ATOM 2209 C CA . LEU A 1 280 ? 15.454 1.235 -0.600 1.00 82.56 280 LEU A CA 1
ATOM 2210 C C . LEU A 1 280 ? 14.418 2.310 -0.950 1.00 82.56 280 LEU A C 1
ATOM 2212 O O . LEU A 1 280 ? 14.726 3.496 -0.873 1.00 82.56 280 LEU A O 1
ATOM 2216 N N . SER A 1 281 ? 13.193 1.902 -1.292 1.00 82.19 281 SER A N 1
ATOM 2217 C CA . SER A 1 281 ? 12.116 2.805 -1.711 1.00 82.19 281 SER A CA 1
ATOM 2218 C C . SER A 1 281 ? 11.898 3.970 -0.734 1.00 82.19 281 SER A C 1
ATOM 2220 O O . SER A 1 281 ? 12.097 5.104 -1.168 1.00 82.19 281 SER A O 1
ATOM 2222 N N . PRO A 1 282 ? 11.613 3.756 0.573 1.00 77.12 282 PRO A N 1
ATOM 2223 C CA . PRO A 1 282 ? 11.379 4.849 1.528 1.00 77.12 282 PRO A CA 1
ATOM 2224 C C . PRO A 1 282 ? 12.568 5.815 1.658 1.00 77.12 282 PRO A C 1
ATOM 2226 O O . PRO A 1 282 ? 12.371 7.010 1.872 1.00 77.12 282 PRO A O 1
ATOM 2229 N N . LEU A 1 283 ? 13.805 5.334 1.475 1.00 79.31 283 LEU A N 1
ATOM 2230 C CA . LEU A 1 283 ? 15.003 6.179 1.502 1.00 79.31 283 LEU A CA 1
ATOM 2231 C C . LEU A 1 283 ? 15.082 7.084 0.267 1.00 79.31 283 LEU A C 1
ATOM 2233 O O . LEU A 1 283 ? 15.398 8.269 0.384 1.00 79.31 283 LEU A O 1
ATOM 2237 N N . VAL A 1 284 ? 14.765 6.558 -0.917 1.00 81.81 284 VAL A N 1
ATOM 2238 C CA . VAL A 1 284 ? 14.725 7.351 -2.157 1.00 81.81 284 VAL A CA 1
ATOM 2239 C C . VAL A 1 284 ? 13.603 8.391 -2.103 1.00 81.81 284 VAL A C 1
ATOM 2241 O O . VAL A 1 284 ? 13.802 9.522 -2.548 1.00 81.81 284 VAL A O 1
ATOM 2244 N N . GLU A 1 285 ? 12.458 8.057 -1.500 1.00 80.75 285 GLU A N 1
ATOM 2245 C CA . GLU A 1 285 ? 11.360 9.015 -1.318 1.00 80.75 285 GLU A CA 1
ATOM 2246 C C . GLU A 1 285 ? 11.749 10.154 -0.373 1.00 80.75 285 GLU A C 1
ATOM 2248 O O . GLU A 1 285 ? 11.581 11.324 -0.713 1.00 80.75 285 GLU A O 1
ATOM 2253 N N . ALA A 1 286 ? 12.329 9.824 0.785 1.00 75.94 286 ALA A N 1
ATOM 2254 C CA . ALA A 1 286 ? 12.739 10.810 1.783 1.00 75.94 286 ALA A CA 1
ATOM 2255 C C . ALA A 1 286 ? 13.860 11.738 1.281 1.00 75.94 286 ALA A C 1
ATOM 2257 O O . ALA A 1 286 ? 13.983 12.881 1.720 1.00 75.94 286 ALA A O 1
ATOM 2258 N N . THR A 1 287 ? 14.695 11.263 0.356 1.00 78.38 287 THR A N 1
ATOM 2259 C CA . THR A 1 287 ? 15.784 12.059 -0.228 1.00 78.38 287 THR A CA 1
ATOM 2260 C C . THR A 1 287 ? 15.339 12.925 -1.403 1.00 78.38 287 THR A C 1
ATOM 2262 O O . THR A 1 287 ? 15.983 13.944 -1.663 1.00 78.38 287 THR A O 1
ATOM 2265 N N . ASN A 1 288 ? 14.234 12.569 -2.067 1.00 78.75 288 ASN A N 1
ATOM 2266 C CA . ASN A 1 288 ? 13.737 13.238 -3.269 1.00 78.75 288 ASN A CA 1
ATOM 2267 C C . ASN A 1 288 ? 12.226 13.557 -3.195 1.00 78.75 288 ASN A C 1
ATOM 2269 O O . ASN A 1 288 ? 11.447 13.070 -4.023 1.00 78.75 288 ASN A O 1
ATOM 2273 N N . PRO A 1 289 ? 11.787 14.408 -2.247 1.00 69.69 289 PRO A N 1
ATOM 2274 C CA . PRO A 1 289 ? 10.366 14.701 -2.043 1.00 69.69 289 PRO A CA 1
ATOM 2275 C C . PRO A 1 289 ? 9.717 15.463 -3.212 1.00 69.69 289 PRO A C 1
ATOM 2277 O O . PRO A 1 289 ? 8.507 15.395 -3.388 1.00 69.69 289 PRO A O 1
ATOM 2280 N N . SER A 1 290 ? 10.502 16.165 -4.036 1.00 73.44 290 SER A N 1
ATOM 2281 C CA . SER A 1 290 ? 10.002 16.967 -5.162 1.00 73.44 290 SER A CA 1
ATOM 2282 C C . SER A 1 290 ? 9.777 16.182 -6.460 1.00 73.44 290 SER A C 1
ATOM 2284 O O . SER A 1 290 ? 9.345 16.772 -7.448 1.00 73.44 290 SER A O 1
ATOM 2286 N N . LEU A 1 291 ? 10.123 14.891 -6.503 1.00 76.69 291 LEU A N 1
ATOM 2287 C CA . LEU A 1 291 ? 9.981 14.070 -7.707 1.00 76.69 291 LEU A CA 1
ATOM 2288 C C . LEU A 1 291 ? 8.584 13.458 -7.809 1.00 76.69 291 LEU A C 1
ATOM 2290 O O . LEU A 1 291 ? 8.022 13.005 -6.806 1.00 76.69 291 LEU A O 1
ATOM 2294 N N . SER A 1 292 ? 8.063 13.388 -9.038 1.00 74.62 292 SER A N 1
ATOM 2295 C CA . SER A 1 292 ? 6.810 12.686 -9.332 1.00 74.62 292 SER A CA 1
ATOM 2296 C C . SER A 1 292 ? 6.936 11.180 -9.068 1.00 74.62 292 SER A C 1
ATOM 2298 O O . SER A 1 292 ? 8.042 10.639 -8.997 1.00 74.62 292 SER A O 1
ATOM 2300 N N . CYS A 1 293 ? 5.802 10.480 -8.940 1.00 69.44 293 CYS A N 1
ATOM 2301 C CA . CYS A 1 293 ? 5.782 9.031 -8.705 1.00 69.44 293 CYS A CA 1
ATOM 2302 C C . CYS A 1 293 ? 6.624 8.263 -9.744 1.00 69.44 293 CYS A C 1
ATOM 2304 O O . CYS A 1 293 ? 7.420 7.397 -9.382 1.00 69.44 293 CYS A O 1
ATOM 2306 N N . ASP A 1 294 ? 6.512 8.629 -11.022 1.00 71.88 294 ASP A N 1
ATOM 2307 C CA . ASP A 1 294 ? 7.242 7.962 -12.104 1.00 71.88 294 ASP A CA 1
ATOM 2308 C C . ASP A 1 294 ? 8.742 8.279 -12.079 1.00 71.88 294 ASP A C 1
ATOM 2310 O O . ASP A 1 294 ? 9.564 7.369 -12.182 1.00 71.88 294 ASP A O 1
ATOM 2314 N N . GLN A 1 295 ? 9.113 9.538 -11.825 1.00 76.69 295 GLN A N 1
ATOM 2315 C CA . GLN A 1 295 ? 10.516 9.945 -11.664 1.00 76.69 295 GLN A CA 1
ATOM 2316 C C . GLN A 1 295 ? 11.173 9.273 -10.456 1.00 76.69 295 GLN A C 1
ATOM 2318 O O . GLN A 1 295 ? 12.363 8.968 -10.462 1.00 76.69 295 GLN A O 1
ATOM 2323 N N . ARG A 1 296 ? 10.399 9.023 -9.399 1.00 76.50 296 ARG A N 1
ATOM 2324 C CA . ARG A 1 296 ? 10.887 8.332 -8.211 1.00 76.50 296 ARG A CA 1
ATOM 2325 C C . ARG A 1 296 ? 11.102 6.849 -8.470 1.00 76.50 296 ARG A C 1
ATOM 2327 O O . ARG A 1 296 ? 12.122 6.324 -8.045 1.00 76.50 296 ARG A O 1
ATOM 2334 N N . LYS A 1 297 ? 10.195 6.183 -9.193 1.00 77.00 297 LYS A N 1
ATOM 2335 C CA . LYS A 1 297 ? 10.398 4.792 -9.637 1.00 77.00 297 LYS A CA 1
ATOM 2336 C C . LYS A 1 297 ? 11.664 4.672 -10.479 1.00 77.00 297 LYS A C 1
ATOM 2338 O O . LYS A 1 297 ? 12.466 3.775 -10.236 1.00 77.00 297 LYS A O 1
ATOM 2343 N N . GLU A 1 298 ? 11.880 5.612 -11.397 1.00 79.31 298 GLU A N 1
ATOM 2344 C CA . GLU A 1 298 ? 13.113 5.694 -12.183 1.00 79.31 298 GLU A CA 1
ATOM 2345 C C . GLU A 1 298 ? 14.343 5.869 -11.278 1.00 79.31 298 GLU A C 1
ATOM 2347 O O . GLU A 1 298 ? 15.298 5.106 -11.400 1.00 79.31 298 GLU A O 1
ATOM 2352 N N . LYS A 1 299 ? 14.288 6.763 -10.281 1.00 80.50 299 LYS A N 1
ATOM 2353 C CA . LYS A 1 299 ? 15.369 6.934 -9.294 1.00 80.50 299 LYS A CA 1
ATOM 2354 C C . LYS A 1 299 ? 15.619 5.705 -8.428 1.00 80.50 299 LYS A C 1
ATOM 2356 O O . LYS A 1 299 ? 16.772 5.380 -8.172 1.00 80.50 299 LYS A O 1
ATOM 2361 N N . VAL A 1 300 ? 14.577 4.998 -7.996 1.00 81.88 300 VAL A N 1
ATOM 2362 C CA . VAL A 1 300 ? 14.720 3.727 -7.269 1.00 81.88 300 VAL A CA 1
ATOM 2363 C C . VAL A 1 300 ? 15.430 2.703 -8.151 1.00 81.88 300 VAL A C 1
ATOM 2365 O O . VAL A 1 300 ? 16.321 2.009 -7.669 1.00 81.88 300 VAL A O 1
ATOM 2368 N N . CYS A 1 301 ? 15.088 2.630 -9.441 1.00 77.88 301 CYS A N 1
ATOM 2369 C CA . CYS A 1 301 ? 15.786 1.771 -10.392 1.00 77.88 301 CYS A CA 1
ATOM 2370 C C . CYS A 1 301 ? 17.252 2.191 -10.582 1.00 77.88 301 CYS A C 1
ATOM 2372 O O . CYS A 1 301 ? 18.127 1.329 -10.538 1.00 77.88 301 CYS A O 1
ATOM 2374 N N . GLU A 1 302 ? 17.541 3.482 -10.761 1.00 81.69 302 GLU A N 1
ATOM 2375 C CA . GLU A 1 302 ? 18.913 3.998 -10.876 1.00 81.69 302 GLU A CA 1
ATOM 2376 C C . GLU A 1 302 ? 19.756 3.654 -9.641 1.00 81.69 302 GLU A C 1
ATOM 2378 O O . GLU A 1 302 ? 20.834 3.073 -9.774 1.00 81.69 302 GLU A O 1
ATOM 2383 N N . GLU A 1 303 ? 19.246 3.943 -8.442 1.00 79.19 303 GLU A N 1
ATOM 2384 C CA . GLU A 1 303 ? 19.927 3.650 -7.178 1.00 79.19 303 GLU A CA 1
ATOM 2385 C C . GLU A 1 303 ? 20.102 2.143 -6.968 1.00 79.19 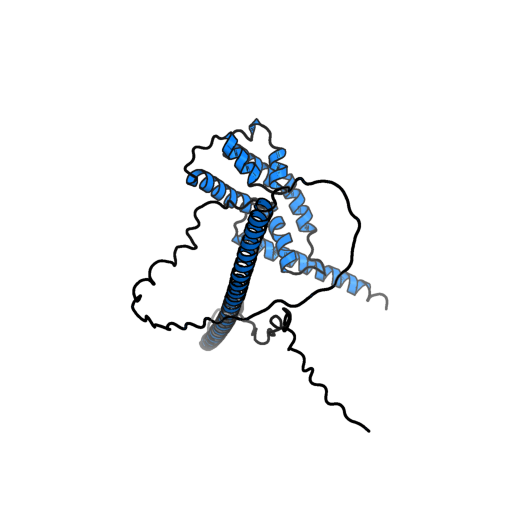303 GLU A C 1
ATOM 2387 O O . GLU A 1 303 ? 21.169 1.686 -6.553 1.00 79.19 303 GLU A O 1
ATOM 2392 N N . PHE A 1 304 ? 19.103 1.334 -7.329 1.00 79.88 304 PHE A N 1
ATOM 2393 C CA . PHE A 1 304 ? 19.205 -0.124 -7.299 1.00 79.88 304 PHE A CA 1
ATOM 2394 C C . PHE A 1 304 ? 20.364 -0.628 -8.176 1.00 79.88 304 PHE A C 1
ATOM 2396 O O . PHE A 1 304 ? 21.172 -1.453 -7.737 1.00 79.88 304 PHE A O 1
ATOM 2403 N N . TRP A 1 305 ? 20.499 -0.098 -9.396 1.00 75.31 305 TRP A N 1
ATOM 2404 C CA . TRP A 1 305 ? 21.588 -0.459 -10.304 1.00 75.31 305 TRP A CA 1
ATOM 2405 C C . TRP A 1 305 ? 22.953 0.051 -9.830 1.00 75.31 305 TRP A C 1
ATOM 2407 O O . TRP A 1 305 ? 23.932 -0.699 -9.885 1.00 75.31 305 TRP A O 1
ATOM 2417 N N . LEU A 1 306 ? 23.040 1.284 -9.328 1.00 71.44 306 LEU A N 1
ATOM 2418 C CA . LEU A 1 306 ? 24.275 1.868 -8.786 1.00 71.44 306 LEU A CA 1
ATOM 2419 C C . LEU A 1 306 ? 24.791 1.083 -7.578 1.00 71.44 306 LEU A C 1
ATOM 2421 O O . LEU A 1 306 ? 25.979 0.762 -7.482 1.00 71.44 306 LEU A O 1
ATOM 2425 N N . THR A 1 307 ? 23.883 0.686 -6.695 1.00 67.12 307 THR A N 1
ATOM 2426 C CA . THR A 1 307 ? 24.211 -0.105 -5.511 1.00 67.12 307 THR A CA 1
ATOM 2427 C C . THR A 1 307 ? 24.736 -1.492 -5.889 1.00 67.12 307 THR A C 1
ATOM 2429 O O . THR A 1 307 ? 25.737 -1.964 -5.341 1.00 67.12 307 THR A O 1
ATOM 2432 N N . ARG A 1 308 ? 24.110 -2.139 -6.880 1.00 64.44 308 ARG A N 1
ATOM 2433 C CA . ARG A 1 308 ? 24.503 -3.475 -7.346 1.00 64.44 308 ARG A CA 1
ATOM 2434 C C . ARG A 1 308 ? 25.820 -3.468 -8.129 1.00 64.44 308 ARG A C 1
ATOM 2436 O O . ARG A 1 308 ? 26.658 -4.348 -7.944 1.00 64.44 308 ARG A O 1
ATOM 2443 N N . THR A 1 309 ? 26.035 -2.466 -8.979 1.00 57.56 309 THR A N 1
ATOM 2444 C CA . THR A 1 309 ? 27.271 -2.327 -9.774 1.00 57.56 309 THR A CA 1
ATOM 2445 C C . THR A 1 309 ? 28.480 -1.958 -8.918 1.00 57.56 309 THR A C 1
ATOM 2447 O O . THR A 1 309 ? 29.580 -2.445 -9.178 1.00 57.56 309 THR A O 1
ATOM 2450 N N . THR A 1 310 ? 28.286 -1.181 -7.849 1.00 56.19 310 THR A N 1
ATOM 2451 C CA . THR A 1 310 ? 29.350 -0.890 -6.876 1.00 56.19 310 THR A CA 1
ATOM 2452 C C . THR A 1 310 ? 29.765 -2.153 -6.114 1.00 56.19 310 THR A C 1
ATOM 2454 O O . THR A 1 310 ? 30.959 -2.375 -5.935 1.00 56.19 310 THR A O 1
ATOM 2457 N N . SER A 1 311 ? 28.814 -3.028 -5.755 1.00 50.59 311 SER A N 1
ATOM 2458 C CA . SER A 1 311 ? 29.111 -4.351 -5.177 1.00 50.59 311 SER A CA 1
ATOM 2459 C C . SER A 1 311 ? 29.948 -5.215 -6.130 1.00 50.59 311 SER A C 1
ATOM 2461 O O . SER A 1 311 ? 31.010 -5.697 -5.753 1.00 50.59 311 SER A O 1
ATOM 2463 N N . MET A 1 312 ? 29.556 -5.302 -7.407 1.00 44.44 312 MET A N 1
ATOM 2464 C CA . MET A 1 312 ? 30.303 -6.076 -8.414 1.00 44.44 312 MET A CA 1
ATOM 2465 C C . MET A 1 312 ? 31.704 -5.507 -8.717 1.00 44.44 312 MET A C 1
ATOM 2467 O O . MET A 1 312 ? 32.623 -6.247 -9.072 1.00 44.44 312 MET A O 1
ATOM 2471 N N . SER A 1 313 ? 31.884 -4.188 -8.599 1.00 45.97 313 SER A N 1
ATOM 2472 C CA . SER A 1 313 ? 33.177 -3.515 -8.794 1.00 45.97 313 SER A CA 1
ATOM 2473 C C . SER A 1 313 ? 34.128 -3.736 -7.609 1.00 45.97 313 SER A C 1
ATOM 2475 O O . SER A 1 313 ? 35.335 -3.905 -7.802 1.00 45.97 313 SER A O 1
ATOM 2477 N N . SER A 1 314 ? 33.592 -3.799 -6.385 1.00 49.09 314 SER A N 1
ATOM 2478 C CA . SER A 1 314 ? 34.353 -4.165 -5.186 1.00 49.09 314 SER A CA 1
ATOM 2479 C C . SER A 1 314 ? 34.827 -5.621 -5.228 1.00 49.09 314 SER A C 1
ATOM 2481 O O . SER A 1 314 ? 36.001 -5.866 -4.949 1.00 49.09 314 SER A O 1
ATOM 2483 N N . ASP A 1 315 ? 33.992 -6.553 -5.694 1.00 46.41 315 ASP A N 1
ATOM 2484 C CA . ASP A 1 315 ? 34.368 -7.971 -5.809 1.00 46.41 315 ASP A CA 1
ATOM 2485 C C . ASP A 1 315 ? 35.469 -8.208 -6.854 1.00 46.41 315 ASP A C 1
ATOM 2487 O O . ASP A 1 315 ? 36.382 -9.006 -6.637 1.00 46.41 315 ASP A O 1
ATOM 2491 N N . ARG A 1 316 ? 35.483 -7.443 -7.956 1.00 49.09 316 ARG A N 1
ATOM 2492 C CA . ARG A 1 316 ? 36.589 -7.490 -8.932 1.00 49.09 316 ARG A CA 1
ATOM 2493 C C . ARG A 1 316 ? 37.901 -6.919 -8.398 1.00 49.09 316 ARG A C 1
ATOM 2495 O O . ARG A 1 316 ? 38.963 -7.380 -8.810 1.00 49.09 316 ARG A O 1
ATOM 2502 N N . ARG A 1 317 ? 37.865 -5.931 -7.497 1.00 44.91 317 ARG A N 1
ATOM 2503 C CA . ARG A 1 317 ? 39.090 -5.394 -6.876 1.00 44.91 317 ARG A CA 1
ATOM 2504 C C . ARG A 1 317 ? 39.700 -6.365 -5.868 1.00 44.91 317 ARG A C 1
ATOM 2506 O O . ARG A 1 317 ? 40.921 -6.442 -5.805 1.00 44.91 317 ARG A O 1
ATOM 2513 N N . ILE A 1 318 ? 38.881 -7.136 -5.154 1.00 49.47 318 ILE A N 1
ATOM 2514 C CA . ILE A 1 318 ? 39.367 -8.183 -4.244 1.00 49.47 318 ILE A CA 1
ATOM 2515 C C . ILE A 1 318 ? 39.889 -9.386 -5.046 1.00 49.47 318 ILE A C 1
ATOM 2517 O O . ILE A 1 318 ? 40.989 -9.862 -4.776 1.00 49.47 318 ILE A O 1
ATOM 2521 N N . ALA A 1 319 ? 39.189 -9.805 -6.107 1.00 46.75 319 ALA A N 1
ATOM 2522 C CA . ALA A 1 319 ? 39.656 -10.883 -6.986 1.00 46.75 319 ALA A CA 1
ATOM 2523 C C . ALA A 1 319 ? 40.974 -10.544 -7.713 1.00 46.75 319 ALA A C 1
ATOM 2525 O O . ALA A 1 319 ? 41.825 -11.414 -7.880 1.00 46.75 319 ALA A O 1
ATOM 2526 N N . ASN A 1 320 ? 41.192 -9.277 -8.086 1.00 42.78 320 ASN A N 1
ATOM 2527 C CA . ASN A 1 320 ? 42.457 -8.838 -8.685 1.00 42.78 320 ASN A CA 1
ATOM 2528 C C . ASN A 1 320 ? 43.580 -8.585 -7.665 1.00 42.78 320 ASN A C 1
ATOM 2530 O O . ASN A 1 320 ? 44.729 -8.502 -8.080 1.00 42.78 320 ASN A O 1
ATOM 2534 N N . MET A 1 321 ? 43.292 -8.474 -6.363 1.00 43.78 321 MET A N 1
ATOM 2535 C CA . MET A 1 321 ? 44.334 -8.423 -5.324 1.00 43.78 321 MET A CA 1
ATOM 2536 C C . MET A 1 321 ? 44.830 -9.814 -4.915 1.00 43.78 321 MET A C 1
ATOM 2538 O O . MET A 1 321 ? 45.958 -9.933 -4.459 1.00 43.78 321 MET A O 1
ATOM 2542 N N . ILE A 1 322 ? 44.024 -10.863 -5.103 1.00 50.25 322 ILE A N 1
ATOM 2543 C CA . ILE A 1 322 ? 44.418 -12.247 -4.783 1.00 50.25 322 ILE A CA 1
ATOM 2544 C C . ILE A 1 322 ? 45.248 -12.880 -5.919 1.00 50.25 322 ILE A C 1
ATOM 2546 O O . ILE A 1 322 ? 45.972 -13.840 -5.690 1.00 50.25 322 ILE A O 1
ATOM 2550 N N . ASN A 1 323 ? 45.211 -12.318 -7.131 1.00 42.88 323 ASN A N 1
ATOM 2551 C CA . ASN A 1 323 ? 45.860 -12.892 -8.318 1.00 42.88 323 ASN A CA 1
ATOM 2552 C C . ASN A 1 323 ? 47.205 -12.233 -8.699 1.00 42.88 323 ASN A C 1
ATOM 2554 O O . ASN A 1 323 ? 47.649 -12.378 -9.835 1.00 42.88 323 ASN A O 1
ATOM 2558 N N . VAL A 1 324 ? 47.825 -11.470 -7.789 1.00 44.62 324 VAL A N 1
ATOM 2559 C CA . VAL A 1 324 ? 49.120 -10.788 -8.025 1.00 44.62 324 VAL A CA 1
ATOM 2560 C C . VAL A 1 324 ? 50.284 -11.419 -7.238 1.00 44.62 324 VAL A C 1
ATOM 2562 O O . VAL A 1 324 ? 51.429 -11.093 -7.518 1.00 44.62 324 VAL A O 1
ATOM 2565 N N . ASP A 1 325 ? 50.024 -12.391 -6.356 1.00 46.31 325 ASP A N 1
ATOM 2566 C CA . ASP A 1 325 ? 51.058 -13.119 -5.593 1.00 46.31 325 ASP A CA 1
ATOM 2567 C C . ASP A 1 325 ? 51.060 -14.642 -5.875 1.00 46.31 325 ASP A C 1
ATOM 2569 O O . ASP A 1 325 ? 51.175 -15.453 -4.954 1.00 46.31 325 ASP A O 1
ATOM 2573 N N . ALA A 1 326 ? 50.927 -15.051 -7.144 1.00 40.06 326 ALA A N 1
ATOM 2574 C CA . ALA A 1 326 ? 51.109 -16.446 -7.572 1.00 40.06 326 ALA A CA 1
ATOM 2575 C C . ALA A 1 326 ? 52.173 -16.582 -8.666 1.00 40.06 326 ALA A C 1
ATOM 2577 O O . ALA A 1 326 ? 52.093 -15.824 -9.662 1.00 40.06 326 ALA A O 1
#

Sequence (326 aa):
MSAADDPNAGAPAQNQACGLEAIVEVKNETETPISVISKRFWAGKTTIRVSDMENAHAEILKLEDGVNRALRSVNRSLNLKGQWVNQVVSNANANFETLKVQVNTLAERVDELERASESTEPSETRYGHTPTFVTPLDGRQGDRGEDSISEEEQEEEDRAVYEVNMLSNTLSIGSSLEVFGEESLFAFEDWAERFKDYLSVSGKNWTDEEKVTRLKLALKDTPRALFKELLPAQIRTVDDALNALRAKLDSPQRREIAKRTLSLCKQREDETVVQFLRRLSPLVEATNPSLSCDQRKEKVCEEFWLTRTTSMSSDRRIANMINVDA